Protein AF-A0A135LQT0-F1 (afdb_monomer)

Secondary structure (DSSP, 8-state):
---------------SSHHHHHHHHHHHHHHHHHHHHHHHHHHHHHS----SSPPTTHHHHHHHHHHS-TTSHHHHHHHHHHHHHHHHHHHHHHS---TTTHHHHHHHHHHHHTS-HHHHHHHHHHHHTSPPPHHHHHHHHHHHHHHHHHHHHHHHHHHHHHH-----------------------------------------TT--SS-----------

Nearest PDB structures (foldseek):
  6swy-assembly1_8  TM=1.741E-01  e=9.334E+00  Saccharomyces cerevisiae S288C

Foldseek 3Di:
DDDDDDDDDPPDDDDDDPVVVVVVVVVVVVVVLLVVLLVQLLVLQEDADPDPDDPPCPLVVVVVLVPDDCLALLVLLCVQQNLSSSVSLCCLAVPDDDPVCPVVSVVSVVVLSPDPSVSSSVSSNSSSPDDGDPNVVVVSVVVVVVSVVVVVVVVVVVVVVVPPDDPDPDDDDDDDDDDDDDDDDDDDDDDDDDDDPDPPDDDPPPPPDPPPDPDDDDDDD

pLDDT: mean 72.53, std 24.23, range [29.92, 98.56]

Organism: Penicillium patulum (NCBI:txid5078)

Structure (mmCIF, N/CA/C/O backbone):
data_AF-A0A135LQT0-F1
#
_entry.id   AF-A0A135LQT0-F1
#
loop_
_atom_site.group_PDB
_atom_site.id
_atom_site.type_symbol
_atom_site.label_atom_id
_atom_site.label_alt_id
_atom_site.label_comp_id
_atom_site.label_asym_id
_atom_site.label_entity_id
_atom_site.label_seq_id
_atom_site.pdbx_PDB_ins_code
_atom_site.Cartn_x
_atom_site.Cartn_y
_atom_site.Cartn_z
_atom_site.occupancy
_atom_site.B_iso_or_equiv
_atom_site.auth_seq_id
_atom_site.auth_comp_id
_atom_site.auth_asym_id
_atom_site.auth_atom_id
_atom_site.pdbx_PDB_model_num
ATOM 1 N N . MET A 1 1 ? -40.360 27.081 66.226 1.00 38.84 1 MET A N 1
ATOM 2 C CA . MET A 1 1 ? -41.464 26.267 65.703 1.00 38.84 1 MET A CA 1
ATOM 3 C C . MET A 1 1 ? -42.041 26.977 64.500 1.00 38.84 1 MET A C 1
ATOM 5 O O . MET A 1 1 ? -42.563 28.065 64.679 1.00 38.84 1 MET A O 1
ATOM 9 N N . ASP A 1 2 ? -41.982 26.503 63.273 1.00 39.84 2 ASP A N 1
ATOM 10 C CA . ASP A 1 2 ? -41.028 25.666 62.552 1.00 39.84 2 ASP A CA 1
ATOM 11 C C . ASP A 1 2 ? -41.207 26.076 61.086 1.00 39.84 2 ASP A C 1
ATOM 13 O O . ASP A 1 2 ? -42.277 26.524 60.672 1.00 39.84 2 ASP A O 1
ATOM 17 N N . ILE A 1 3 ? -40.106 26.025 60.351 1.00 46.22 3 ILE A N 1
ATOM 18 C CA . ILE A 1 3 ? -40.002 26.332 58.928 1.00 46.22 3 ILE A CA 1
ATOM 19 C C . ILE A 1 3 ? -40.529 25.113 58.174 1.00 46.22 3 ILE A C 1
ATOM 21 O O . ILE A 1 3 ? -40.037 24.016 58.429 1.00 46.22 3 ILE A O 1
ATOM 25 N N . GLU A 1 4 ? -41.448 25.282 57.221 1.00 43.06 4 GLU A N 1
ATOM 26 C CA . GLU A 1 4 ? -41.709 24.224 56.244 1.00 43.06 4 GLU A CA 1
ATOM 27 C C . GLU A 1 4 ? -41.626 24.744 54.808 1.00 43.06 4 GLU A C 1
ATOM 29 O O . GLU A 1 4 ? -42.310 25.673 54.378 1.00 43.06 4 GLU A O 1
ATOM 34 N N . SER A 1 5 ? -40.661 24.143 54.124 1.00 49.53 5 SER A N 1
ATOM 35 C CA . SER A 1 5 ? -40.152 24.413 52.793 1.00 49.53 5 SER A CA 1
ATOM 36 C C . SER A 1 5 ? -41.085 23.881 51.706 1.00 49.53 5 SER A C 1
ATOM 38 O O . SER A 1 5 ? -41.675 22.813 51.834 1.00 49.53 5 SER A O 1
ATOM 40 N N . SER A 1 6 ? -41.106 24.547 50.556 1.00 40.19 6 SER A N 1
ATOM 41 C CA . SER A 1 6 ? -41.459 23.913 49.283 1.00 40.19 6 SER A CA 1
ATOM 42 C C . SER A 1 6 ? -40.472 24.369 48.220 1.00 40.19 6 SER A C 1
ATOM 44 O O . SER A 1 6 ? -40.657 25.389 47.564 1.00 40.19 6 SER A O 1
ATOM 46 N N . SER A 1 7 ? -39.389 23.603 48.088 1.00 43.94 7 SER A N 1
ATOM 47 C CA . SER A 1 7 ? -38.471 23.687 46.957 1.00 43.94 7 SER A CA 1
ATOM 48 C C . SER A 1 7 ? -38.964 22.736 45.873 1.00 43.94 7 SER A C 1
ATOM 50 O O . SER A 1 7 ? -38.911 21.517 46.037 1.00 43.94 7 SER A O 1
ATOM 52 N N . GLN A 1 8 ? -39.442 23.293 44.763 1.00 43.62 8 GLN A N 1
ATOM 53 C CA . GLN A 1 8 ? -39.588 22.558 43.512 1.00 43.62 8 GLN A CA 1
ATOM 54 C C . GLN A 1 8 ? -38.187 22.294 42.953 1.00 43.62 8 GLN A C 1
ATOM 56 O O . GLN A 1 8 ? -37.423 23.223 42.697 1.00 43.62 8 GLN A O 1
ATOM 61 N N . ASN A 1 9 ? -37.845 21.016 42.816 1.00 39.34 9 ASN A N 1
ATOM 62 C CA . ASN A 1 9 ? -36.581 20.560 42.260 1.00 39.34 9 ASN A CA 1
ATOM 63 C C . ASN A 1 9 ? -36.741 20.401 40.741 1.00 39.34 9 ASN A C 1
ATOM 65 O O . ASN A 1 9 ? -37.230 19.375 40.269 1.00 39.34 9 ASN A O 1
ATOM 69 N N . SER A 1 10 ? -36.366 21.431 39.984 1.00 44.84 10 SER A N 1
ATOM 70 C CA . SER A 1 10 ? -36.213 21.356 38.530 1.00 44.84 10 SER A CA 1
ATOM 71 C C . SER A 1 10 ? -34.823 20.807 38.219 1.00 44.84 10 SER A C 1
ATOM 73 O O . SER A 1 10 ? -33.856 21.558 38.127 1.00 44.84 10 SER A O 1
ATOM 75 N N . ASN A 1 11 ? -34.711 19.486 38.089 1.00 42.56 11 ASN A N 1
ATOM 76 C CA . ASN A 1 11 ? -33.538 18.869 37.477 1.00 42.56 11 ASN A CA 1
ATOM 77 C C . ASN A 1 11 ? -33.685 19.001 35.959 1.00 42.56 11 ASN A C 1
ATOM 79 O O . ASN A 1 11 ? -34.275 18.140 35.310 1.00 42.56 11 ASN A O 1
ATOM 83 N N . GLU A 1 12 ? -33.199 20.119 35.427 1.00 47.00 12 GLU A N 1
ATOM 84 C CA . GLU A 1 12 ? -33.083 20.351 33.994 1.00 47.00 12 GLU A CA 1
ATOM 85 C C . GLU A 1 12 ? -31.819 19.655 33.469 1.00 47.00 12 GLU A C 1
ATOM 87 O O . GLU A 1 12 ? -30.687 19.886 33.902 1.00 47.00 12 GLU A O 1
ATOM 92 N N . GLU A 1 13 ? -32.091 18.717 32.578 1.00 52.69 13 GLU A N 1
ATOM 93 C CA . GLU A 1 13 ? -31.209 17.919 31.745 1.00 52.69 13 GLU A CA 1
ATOM 94 C C . GLU A 1 13 ? -30.131 18.779 31.060 1.00 52.69 13 GLU A C 1
ATOM 96 O O . GLU A 1 13 ? -30.424 19.669 30.269 1.00 52.69 13 GLU A O 1
ATOM 101 N N . THR A 1 14 ? -28.857 18.513 31.358 1.00 49.09 14 THR A N 1
ATOM 102 C CA . THR A 1 14 ? -27.705 19.069 30.627 1.00 49.09 14 THR A CA 1
ATOM 103 C C . THR A 1 14 ? -26.738 17.937 30.296 1.00 49.09 14 THR A C 1
ATOM 105 O O . THR A 1 14 ? -25.765 17.683 31.004 1.00 49.09 14 THR A O 1
ATOM 108 N N . LEU A 1 15 ? -27.034 17.212 29.216 1.00 52.28 15 LEU A N 1
ATOM 109 C CA . LEU A 1 15 ? -26.213 16.102 28.732 1.00 52.28 15 LEU A CA 1
ATOM 110 C C . LEU A 1 15 ? -26.083 16.109 27.200 1.00 52.28 15 LEU A C 1
ATOM 112 O O . LEU A 1 15 ? -26.329 15.084 26.590 1.00 52.28 15 LEU A O 1
ATOM 116 N N . ASP A 1 16 ? -25.680 17.219 26.566 1.00 53.22 16 ASP A N 1
ATOM 117 C CA . ASP A 1 16 ? -25.520 17.228 25.092 1.00 53.22 16 ASP A CA 1
ATOM 118 C C . ASP A 1 16 ? -24.278 17.947 24.522 1.00 53.22 16 ASP A C 1
ATOM 120 O O . ASP A 1 16 ? -23.987 17.799 23.336 1.00 53.22 16 ASP A O 1
ATOM 124 N N . ASP A 1 17 ? -23.464 18.652 25.318 1.00 54.66 17 ASP A N 1
ATOM 125 C CA . ASP A 1 17 ? -22.390 19.490 24.737 1.00 54.66 17 ASP A CA 1
ATOM 126 C C . ASP A 1 17 ? -21.003 18.813 24.649 1.00 54.66 17 ASP A C 1
ATOM 128 O O . ASP A 1 17 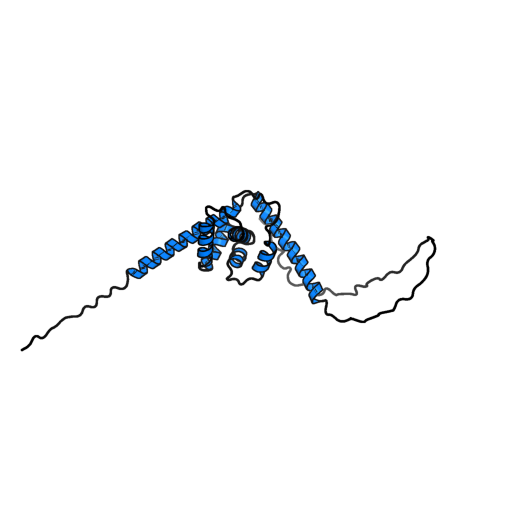? -20.195 19.119 23.768 1.00 54.66 17 ASP A O 1
ATOM 132 N N . GLN A 1 18 ? -20.698 17.837 25.513 1.00 53.69 18 GLN A N 1
ATOM 133 C CA . GLN A 1 18 ? -19.357 17.217 25.557 1.00 53.69 18 GLN A CA 1
ATOM 134 C C . GLN A 1 18 ? -19.153 16.097 24.518 1.00 53.69 18 GLN A C 1
ATOM 136 O O . GLN A 1 18 ? -18.034 15.860 24.057 1.00 53.69 18 GLN A O 1
ATOM 141 N N . THR A 1 19 ? -20.226 15.424 24.100 1.00 58.81 19 THR A N 1
ATOM 142 C CA . THR A 1 19 ? -20.203 14.358 23.078 1.00 58.81 19 THR A CA 1
ATOM 143 C C . THR A 1 19 ? -19.970 14.909 21.669 1.00 58.81 19 THR A C 1
ATOM 145 O O . THR A 1 19 ? -19.343 14.245 20.833 1.00 58.81 19 THR A O 1
ATOM 148 N N . SER A 1 20 ? -20.410 16.143 21.413 1.00 60.00 20 SER A N 1
ATOM 149 C CA . SER A 1 20 ? -20.257 16.822 20.125 1.00 60.00 20 SER A CA 1
ATOM 150 C C . SER A 1 20 ? -18.795 17.2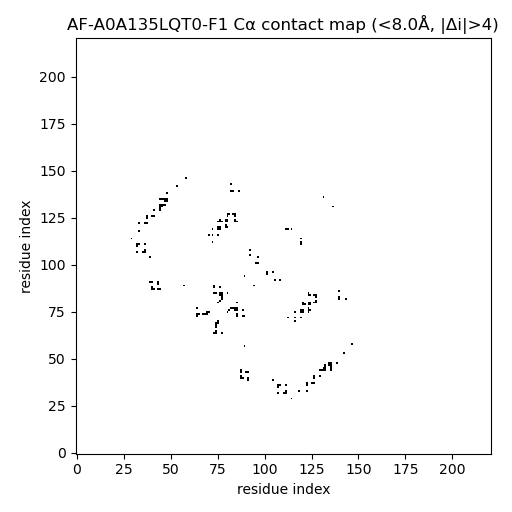01 19.844 1.00 60.00 20 SER A C 1
ATOM 152 O O . SER A 1 20 ? -18.257 16.885 18.781 1.00 60.00 20 SER A O 1
ATOM 154 N N . ILE A 1 21 ? -18.092 17.764 20.833 1.00 65.50 21 ILE A N 1
ATOM 155 C CA . ILE A 1 21 ? -16.698 18.223 20.681 1.00 65.50 21 ILE A CA 1
ATOM 156 C C . ILE A 1 21 ? -15.733 17.045 20.462 1.00 65.50 21 ILE A C 1
ATOM 158 O O . ILE A 1 21 ? -14.923 17.075 19.532 1.00 65.50 21 ILE A O 1
ATOM 162 N N . HIS A 1 22 ? -15.865 15.963 21.239 1.00 66.56 22 HIS A N 1
ATOM 163 C CA . HIS A 1 22 ? -15.015 14.773 21.092 1.00 66.56 22 HIS A CA 1
ATOM 164 C C . HIS A 1 22 ? -15.213 14.079 19.727 1.00 66.56 22 HIS A C 1
ATOM 166 O O . HIS A 1 22 ? -14.270 13.565 19.117 1.00 66.56 22 HIS A O 1
ATOM 172 N N . SER A 1 23 ? -16.439 14.092 19.197 1.00 72.81 23 SER A N 1
ATOM 173 C CA . SER A 1 23 ? -16.743 13.534 17.872 1.00 72.81 23 SER A CA 1
ATOM 174 C C . SER A 1 23 ? -16.118 14.356 16.734 1.00 72.81 23 SER A C 1
ATOM 176 O O . SER A 1 23 ? -15.645 13.796 15.742 1.00 72.81 23 SER A O 1
ATOM 178 N N . ILE A 1 24 ? -16.054 15.682 16.882 1.00 70.94 24 ILE A N 1
ATOM 179 C CA . ILE A 1 24 ? -15.437 16.578 15.893 1.00 70.94 24 ILE A CA 1
ATOM 180 C C . ILE A 1 24 ? -13.911 16.424 15.894 1.00 70.94 24 ILE A C 1
ATOM 182 O O . ILE A 1 24 ? -13.303 16.302 14.826 1.00 70.94 24 ILE A O 1
ATOM 186 N N . GLU A 1 25 ? -13.285 16.371 17.070 1.00 74.88 25 GLU A N 1
ATOM 187 C CA . GLU A 1 25 ? -11.828 16.252 17.197 1.00 74.88 25 GLU A CA 1
ATOM 188 C C . GLU A 1 25 ? -11.309 14.902 16.677 1.00 74.88 25 GLU A C 1
ATOM 190 O O . GLU A 1 25 ? -10.328 14.846 15.926 1.00 74.88 25 GLU A O 1
ATOM 195 N N . THR A 1 26 ? -12.017 13.810 16.981 1.00 78.38 26 THR A N 1
ATOM 196 C CA . THR A 1 26 ? -11.685 12.473 16.463 1.00 78.38 26 THR A CA 1
ATOM 197 C C . THR A 1 26 ? -11.849 12.382 14.944 1.00 78.38 26 THR A C 1
ATOM 199 O O . THR A 1 26 ? -10.988 11.813 14.267 1.00 78.38 26 THR A O 1
ATOM 202 N N . SER A 1 27 ? -12.89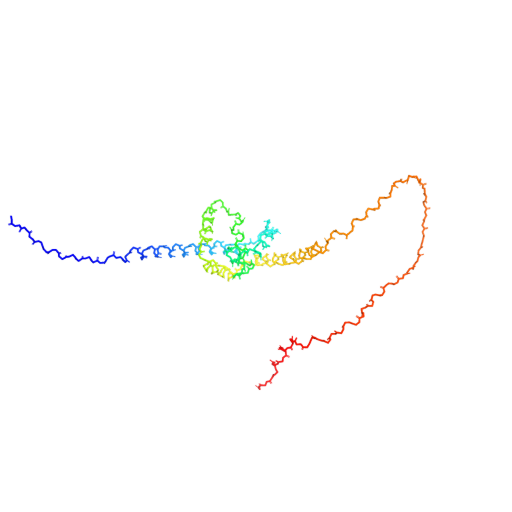5 12.994 14.379 1.00 85.62 27 SER A N 1
ATOM 203 C CA . SER A 1 27 ? -13.106 13.059 12.928 1.00 85.62 27 SER A CA 1
ATOM 204 C C . SER A 1 27 ? -12.025 13.888 12.220 1.00 85.62 27 SER A C 1
ATOM 206 O O . SER A 1 27 ? -11.434 13.431 11.239 1.00 85.62 27 SER A O 1
ATOM 208 N N . SER A 1 28 ? -11.690 15.067 12.752 1.00 88.88 28 SER A N 1
ATOM 209 C CA . SER A 1 28 ? -10.640 15.944 12.210 1.00 88.88 28 SER A CA 1
ATOM 210 C C . SER A 1 28 ? -9.257 15.278 12.236 1.00 88.88 28 SER A C 1
ATOM 212 O O . SER A 1 28 ? -8.529 15.261 11.234 1.00 88.88 28 SER A O 1
ATOM 214 N N . THR A 1 29 ? -8.922 14.629 13.353 1.00 93.56 29 THR A N 1
ATOM 215 C CA . THR A 1 29 ? -7.662 13.892 13.520 1.00 93.56 29 THR A CA 1
ATOM 216 C C . THR A 1 29 ? -7.574 12.727 12.538 1.00 93.56 29 THR A C 1
ATOM 218 O O . THR A 1 29 ? -6.576 12.565 11.834 1.00 93.56 29 THR A O 1
ATOM 221 N N . LYS A 1 30 ? -8.654 11.949 12.413 1.00 95.19 30 LYS A N 1
ATOM 222 C CA . LYS A 1 30 ? -8.758 10.852 11.447 1.00 95.19 30 LYS A CA 1
ATOM 223 C C . LYS A 1 30 ? -8.546 11.329 10.010 1.00 95.19 30 LYS A C 1
ATOM 225 O O . LYS A 1 30 ? -7.801 10.695 9.262 1.00 95.19 30 LYS A O 1
ATOM 230 N N . LEU A 1 31 ? -9.186 12.428 9.609 1.00 95.62 31 LEU A N 1
ATOM 231 C CA . LEU A 1 31 ? -9.033 12.990 8.264 1.00 95.62 31 LEU A CA 1
ATOM 232 C C . LEU A 1 31 ? -7.589 13.417 7.986 1.00 95.62 31 LEU A C 1
ATOM 234 O O . LEU A 1 31 ? -7.087 13.174 6.886 1.00 95.62 31 LEU A O 1
ATOM 238 N N . THR A 1 32 ? -6.914 13.979 8.989 1.00 96.44 32 THR A N 1
ATOM 239 C CA . THR A 1 32 ? -5.496 14.350 8.906 1.00 96.44 32 THR A CA 1
ATOM 240 C C . THR A 1 32 ? -4.619 13.113 8.703 1.00 96.44 32 THR A C 1
ATOM 242 O O . THR A 1 32 ? -3.880 13.050 7.724 1.00 96.44 32 THR A O 1
ATOM 245 N N . ILE A 1 33 ? -4.797 12.063 9.516 1.00 96.94 33 ILE A N 1
ATOM 246 C CA . ILE A 1 33 ? -4.062 10.792 9.365 1.00 96.94 33 ILE A CA 1
ATOM 247 C C . ILE A 1 33 ? -4.272 10.197 7.967 1.00 96.94 33 ILE A C 1
ATOM 249 O O . ILE A 1 33 ? -3.314 9.765 7.326 1.00 96.94 33 ILE A O 1
ATOM 253 N N . ILE A 1 34 ? -5.514 10.177 7.470 1.00 97.69 34 ILE A N 1
ATOM 254 C CA . ILE A 1 34 ? -5.838 9.664 6.131 1.00 97.69 34 ILE A CA 1
ATOM 255 C C . ILE A 1 34 ? -5.103 10.462 5.052 1.00 97.69 34 ILE A C 1
ATOM 257 O O . ILE A 1 34 ? -4.509 9.867 4.150 1.00 97.69 34 ILE A O 1
ATOM 261 N N . LYS A 1 35 ? -5.153 11.795 5.128 1.00 97.44 35 LYS A N 1
ATOM 262 C CA . LYS A 1 35 ? -4.517 12.687 4.156 1.00 97.44 35 LYS A CA 1
ATOM 263 C C . LYS A 1 35 ? -3.003 12.482 4.132 1.00 97.44 35 LYS A C 1
ATOM 265 O O . LYS A 1 35 ? -2.453 12.215 3.063 1.00 97.44 35 LYS A O 1
ATOM 270 N N . ASP A 1 36 ? -2.367 12.525 5.295 1.00 96.25 36 ASP A N 1
ATOM 271 C CA . ASP A 1 36 ? -0.914 12.410 5.428 1.00 96.25 36 ASP A CA 1
ATOM 272 C C . ASP A 1 36 ? -0.427 11.019 4.995 1.00 96.25 36 ASP A C 1
ATOM 274 O O . ASP A 1 36 ? 0.597 10.873 4.328 1.00 96.25 36 ASP A O 1
ATOM 278 N N . SER A 1 37 ? -1.208 9.975 5.286 1.00 96.94 37 SER A N 1
ATOM 279 C CA . SER A 1 37 ? -0.901 8.612 4.838 1.00 96.94 37 SER A CA 1
ATOM 280 C C . SER A 1 37 ? -0.954 8.478 3.320 1.00 96.94 37 SER A C 1
ATOM 282 O O . SER A 1 37 ? -0.064 7.871 2.724 1.00 96.94 37 SER A O 1
ATOM 284 N N . ILE A 1 38 ? -1.972 9.061 2.673 1.00 97.25 38 ILE A N 1
ATOM 285 C CA . ILE A 1 38 ? -2.055 9.083 1.207 1.00 97.25 38 ILE A CA 1
ATOM 286 C C . ILE A 1 38 ? -0.819 9.768 0.629 1.00 97.25 38 ILE A C 1
ATOM 288 O O . ILE A 1 38 ? -0.240 9.241 -0.317 1.00 97.25 38 ILE A O 1
ATOM 292 N N . GLU A 1 39 ? -0.397 10.896 1.200 1.00 95.44 39 GLU A N 1
ATOM 293 C CA . GLU A 1 39 ? 0.789 11.618 0.744 1.00 95.44 39 GLU A CA 1
ATOM 294 C C . GLU A 1 39 ? 2.058 10.761 0.850 1.00 95.44 39 GLU A C 1
ATOM 296 O O . GLU A 1 39 ? 2.784 10.623 -0.136 1.00 95.44 39 GLU A O 1
ATOM 301 N N . ILE A 1 40 ? 2.270 10.092 1.989 1.00 94.88 40 ILE A N 1
ATOM 302 C CA . ILE A 1 40 ? 3.413 9.192 2.213 1.00 94.88 40 ILE A CA 1
ATOM 303 C C . ILE A 1 40 ? 3.453 8.048 1.187 1.00 94.88 40 ILE A C 1
ATOM 305 O O . ILE A 1 40 ? 4.523 7.711 0.660 1.00 94.88 40 ILE A O 1
ATOM 309 N N . PHE A 1 41 ? 2.310 7.412 0.917 1.00 95.69 41 PHE A N 1
ATOM 310 C CA . PHE A 1 41 ? 2.233 6.306 -0.042 1.00 95.69 41 PHE A CA 1
ATOM 311 C C . PHE A 1 41 ? 2.378 6.800 -1.486 1.00 95.69 41 PHE A C 1
ATOM 313 O O . PHE A 1 41 ? 3.077 6.176 -2.286 1.00 95.69 41 PHE A O 1
ATOM 320 N N . GLU A 1 42 ? 1.773 7.941 -1.818 1.00 94.88 42 GLU A N 1
ATOM 321 C CA . GLU A 1 42 ? 1.863 8.568 -3.137 1.00 94.88 42 GLU A CA 1
ATOM 322 C C . GLU A 1 42 ? 3.292 9.024 -3.457 1.00 94.88 42 GLU A C 1
ATOM 324 O O . GLU A 1 42 ? 3.736 8.899 -4.598 1.00 94.88 42 GLU A O 1
ATOM 329 N N . GLU A 1 43 ? 4.054 9.484 -2.464 1.00 93.69 43 GLU A N 1
ATOM 330 C CA . GLU A 1 43 ? 5.466 9.842 -2.630 1.00 93.69 43 GLU A CA 1
ATOM 331 C C . GLU A 1 43 ? 6.292 8.676 -3.207 1.00 93.69 43 GLU A C 1
ATOM 333 O O . GLU A 1 43 ? 7.184 8.887 -4.034 1.00 93.69 43 GLU A O 1
ATOM 338 N N . GLN A 1 44 ? 5.937 7.428 -2.870 1.00 93.12 44 GLN A N 1
ATOM 339 C CA . GLN A 1 44 ? 6.615 6.233 -3.392 1.00 93.12 44 GLN A CA 1
ATOM 340 C C . GLN A 1 44 ? 6.373 6.011 -4.895 1.00 93.12 44 GLN A C 1
ATOM 342 O O . GLN A 1 44 ? 7.081 5.224 -5.521 1.00 93.12 44 GLN A O 1
ATOM 347 N N . LEU A 1 45 ? 5.383 6.694 -5.477 1.00 93.81 45 LEU A N 1
ATOM 348 C CA . LEU A 1 45 ? 5.048 6.643 -6.900 1.00 93.81 45 LEU A CA 1
ATOM 349 C C . LEU A 1 45 ? 5.636 7.809 -7.701 1.00 93.81 45 LEU A C 1
ATOM 351 O O . LEU A 1 45 ? 5.739 7.699 -8.923 1.00 93.81 45 LEU A O 1
ATOM 355 N N . LYS A 1 46 ? 5.986 8.922 -7.044 1.00 92.19 46 LYS A N 1
ATOM 356 C CA . LYS A 1 46 ? 6.421 10.167 -7.701 1.00 92.19 46 LYS A CA 1
ATOM 357 C C . LYS A 1 46 ? 7.891 10.152 -8.093 1.00 92.19 46 LYS A C 1
ATOM 359 O O . LYS A 1 46 ? 8.250 10.621 -9.171 1.00 92.19 46 LYS A O 1
ATOM 364 N N . ASN A 1 47 ? 8.737 9.637 -7.210 1.00 85.94 47 ASN A N 1
ATOM 365 C CA . ASN A 1 47 ? 10.179 9.726 -7.381 1.00 85.94 47 ASN A CA 1
ATOM 366 C C . ASN A 1 47 ? 10.682 8.732 -8.429 1.00 85.94 47 ASN A C 1
ATOM 368 O O . ASN A 1 47 ? 10.172 7.618 -8.549 1.00 85.94 47 ASN A O 1
ATOM 372 N N . ASN A 1 48 ? 11.718 9.124 -9.173 1.00 88.19 48 ASN A N 1
ATOM 373 C CA . ASN A 1 48 ? 12.330 8.243 -10.158 1.00 88.19 48 ASN A CA 1
ATOM 374 C C . ASN A 1 48 ? 12.836 6.953 -9.483 1.00 88.19 48 ASN A C 1
ATOM 376 O O . ASN A 1 48 ? 13.570 6.994 -8.493 1.00 88.19 48 ASN A O 1
ATOM 380 N N . TRP A 1 49 ? 12.459 5.802 -10.038 1.00 88.62 49 TRP A N 1
ATOM 381 C CA . TRP A 1 49 ? 12.975 4.509 -9.620 1.00 88.62 49 TRP A CA 1
ATOM 382 C C . TRP A 1 49 ? 14.448 4.338 -10.014 1.00 88.62 49 TRP A C 1
ATOM 384 O O . TRP A 1 49 ? 14.774 3.986 -11.144 1.00 88.62 49 TRP A O 1
ATOM 394 N N . THR A 1 50 ? 15.351 4.547 -9.058 1.00 88.25 50 THR A N 1
ATOM 395 C CA . THR A 1 50 ? 16.808 4.422 -9.259 1.00 88.25 50 THR A CA 1
ATOM 396 C C . THR A 1 50 ? 17.372 3.054 -8.865 1.00 88.25 50 THR A C 1
ATOM 398 O O . THR A 1 50 ? 18.565 2.795 -9.020 1.00 88.25 50 THR A O 1
ATOM 401 N N . ARG A 1 51 ? 16.541 2.151 -8.329 1.00 86.94 51 ARG A N 1
ATOM 402 C CA . ARG A 1 51 ? 16.996 0.852 -7.816 1.00 86.94 51 ARG A CA 1
ATOM 403 C C . ARG A 1 51 ? 17.152 -0.146 -8.957 1.00 86.94 51 ARG A C 1
ATOM 405 O O . ARG A 1 51 ? 16.187 -0.474 -9.637 1.00 86.94 51 ARG A O 1
ATOM 412 N N . GLN A 1 52 ? 18.343 -0.718 -9.085 1.00 83.25 52 GLN A N 1
ATOM 413 C CA . GLN A 1 52 ? 18.605 -1.780 -10.063 1.00 83.25 52 GLN A CA 1
ATOM 414 C C . GLN A 1 52 ? 18.099 -3.160 -9.617 1.00 83.25 52 GLN A C 1
ATOM 416 O O . GLN A 1 52 ? 17.892 -4.038 -10.446 1.00 83.25 52 GLN A O 1
ATOM 421 N N . LYS A 1 53 ? 17.918 -3.374 -8.307 1.00 86.69 53 LYS A N 1
ATOM 422 C CA . LYS A 1 53 ? 17.511 -4.663 -7.728 1.00 86.69 53 LYS A CA 1
ATOM 423 C C . LYS A 1 53 ? 16.193 -4.541 -6.974 1.00 86.69 53 LYS A C 1
ATOM 425 O O . LYS A 1 53 ? 15.912 -3.504 -6.367 1.00 86.69 53 LYS A O 1
ATOM 430 N N . ILE A 1 54 ? 15.434 -5.639 -6.957 1.00 88.69 54 ILE A N 1
ATOM 431 C CA . ILE A 1 54 ? 14.237 -5.785 -6.123 1.00 88.69 54 ILE A CA 1
ATOM 432 C C . ILE A 1 54 ? 14.642 -5.612 -4.650 1.00 88.69 54 ILE A C 1
ATOM 434 O O . ILE A 1 54 ? 15.629 -6.219 -4.218 1.00 88.69 54 ILE A O 1
ATOM 438 N N . PRO A 1 55 ? 13.922 -4.791 -3.863 1.00 89.88 55 PRO A N 1
ATOM 439 C CA . PRO A 1 55 ? 14.190 -4.646 -2.440 1.00 89.88 55 PRO A CA 1
ATOM 440 C C . PRO A 1 55 ? 14.261 -5.993 -1.709 1.00 89.88 55 PRO A C 1
ATOM 442 O O . PRO A 1 55 ? 13.457 -6.903 -1.934 1.00 89.88 55 PRO A O 1
ATOM 445 N N . LYS A 1 56 ? 15.236 -6.118 -0.801 1.00 88.88 56 LYS A N 1
ATOM 446 C CA . LYS A 1 56 ? 15.459 -7.351 -0.038 1.00 88.88 56 LYS A CA 1
ATOM 447 C C . LYS A 1 56 ? 14.193 -7.734 0.734 1.00 88.88 56 LYS A C 1
ATOM 449 O O . LYS A 1 56 ? 13.578 -6.895 1.380 1.00 88.88 56 LYS A O 1
ATOM 454 N N . GLY A 1 57 ? 13.827 -9.013 0.677 1.00 90.06 57 GLY A N 1
ATOM 455 C CA . GLY A 1 57 ? 12.682 -9.559 1.413 1.00 90.06 57 GLY A CA 1
ATOM 456 C C . GLY A 1 57 ? 11.310 -9.243 0.810 1.00 90.06 57 GLY A C 1
ATOM 457 O O . GLY A 1 57 ? 10.318 -9.784 1.293 1.00 90.06 57 GLY A O 1
ATOM 458 N N . MET A 1 58 ? 11.238 -8.447 -0.263 1.00 93.62 58 MET A N 1
ATOM 459 C CA . MET A 1 58 ? 9.971 -8.037 -0.872 1.00 93.62 58 MET A CA 1
ATOM 460 C C . MET A 1 58 ? 9.137 -9.224 -1.362 1.00 93.62 58 MET A C 1
ATOM 462 O O . MET A 1 58 ? 7.960 -9.316 -1.030 1.00 93.62 58 MET A O 1
ATOM 466 N N . LYS A 1 59 ? 9.759 -10.182 -2.062 1.00 92.94 59 LYS A N 1
ATOM 467 C CA . LYS A 1 59 ? 9.088 -11.406 -2.531 1.00 92.94 59 LYS A CA 1
ATOM 468 C C . LYS A 1 59 ? 8.489 -12.216 -1.376 1.00 92.94 59 LYS A C 1
ATOM 470 O O . LYS A 1 59 ? 7.323 -12.589 -1.418 1.00 92.94 59 LYS A O 1
ATOM 475 N N . LYS A 1 60 ? 9.268 -12.431 -0.310 1.00 92.50 60 LYS A N 1
ATOM 476 C CA . LYS A 1 60 ? 8.810 -13.152 0.889 1.00 92.50 60 LYS A CA 1
ATOM 477 C C . LYS A 1 60 ? 7.610 -12.449 1.528 1.00 92.50 60 LYS A C 1
ATOM 479 O O . LYS A 1 60 ? 6.628 -13.100 1.864 1.00 92.50 60 LYS A O 1
ATOM 484 N N . LYS A 1 61 ? 7.669 -11.123 1.666 1.00 94.75 61 LYS A N 1
ATOM 485 C CA . LYS A 1 61 ? 6.573 -10.317 2.223 1.00 94.75 61 LYS A CA 1
ATOM 486 C C . LYS A 1 61 ? 5.333 -10.353 1.332 1.00 94.75 61 LYS A C 1
ATOM 488 O O . LYS A 1 61 ? 4.232 -10.430 1.859 1.00 94.75 61 LYS A O 1
ATOM 493 N N . PHE A 1 62 ? 5.503 -10.378 0.011 1.00 95.31 62 PHE A N 1
ATOM 494 C CA . PHE A 1 62 ? 4.392 -10.541 -0.925 1.00 95.31 62 PHE A CA 1
ATOM 495 C C . PHE A 1 62 ? 3.685 -11.888 -0.745 1.00 95.31 62 PHE A C 1
ATOM 497 O O . PHE A 1 62 ? 2.470 -11.936 -0.574 1.00 95.31 62 PHE A O 1
ATOM 504 N N . GLN A 1 63 ? 4.450 -12.981 -0.696 1.00 93.69 63 GLN A N 1
ATOM 505 C CA . GLN A 1 63 ? 3.913 -14.320 -0.441 1.00 93.69 63 GLN A CA 1
ATOM 506 C C . GLN A 1 63 ? 3.203 -14.396 0.918 1.00 93.69 63 GLN A C 1
ATOM 508 O O . GLN A 1 63 ? 2.104 -14.935 1.009 1.00 93.69 63 GLN A O 1
ATOM 513 N N . GLN A 1 64 ? 3.777 -13.785 1.959 1.00 94.50 64 GLN A N 1
ATOM 514 C CA . GLN A 1 64 ? 3.132 -13.668 3.270 1.00 94.50 64 GLN A CA 1
ATOM 515 C C . GLN A 1 64 ? 1.816 -12.886 3.192 1.00 94.50 64 GLN A C 1
ATOM 517 O O . GLN A 1 64 ? 0.823 -13.311 3.771 1.00 94.50 64 GLN A O 1
ATOM 522 N N . THR A 1 65 ? 1.767 -11.783 2.440 1.00 95.88 65 THR A N 1
ATOM 523 C CA . THR A 1 65 ? 0.525 -11.034 2.209 1.00 95.88 65 THR A CA 1
ATOM 524 C C . THR A 1 65 ? -0.538 -11.894 1.513 1.00 95.88 65 THR A C 1
ATOM 526 O O . THR A 1 65 ? -1.711 -11.815 1.879 1.00 95.88 65 THR A O 1
ATOM 529 N N . ARG A 1 66 ? -0.164 -12.772 0.572 1.00 93.00 66 ARG A N 1
ATOM 530 C CA . ARG A 1 66 ? -1.115 -13.661 -0.128 1.00 93.00 66 ARG A CA 1
ATOM 531 C C . ARG A 1 66 ? -1.817 -14.67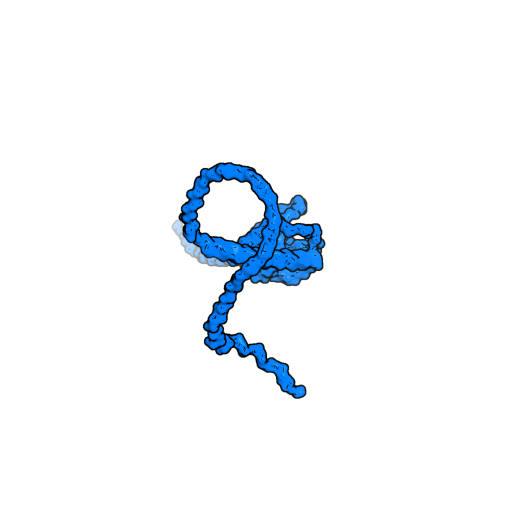7 0.779 1.00 93.00 66 ARG A C 1
ATOM 533 O O . ARG A 1 66 ? -2.899 -15.131 0.416 1.00 93.00 66 ARG A O 1
ATOM 540 N N . VAL A 1 67 ? -1.256 -14.989 1.945 1.00 93.81 67 VAL A N 1
ATOM 541 C CA . VAL A 1 67 ? -1.853 -15.915 2.929 1.00 93.81 67 VAL A CA 1
ATOM 542 C C . VAL A 1 67 ? -2.256 -15.232 4.240 1.00 93.81 67 VAL A C 1
ATOM 544 O O . VAL A 1 67 ? -2.770 -15.881 5.146 1.00 93.81 67 VAL A O 1
ATOM 547 N N . ALA A 1 68 ? -2.024 -13.924 4.364 1.00 94.94 68 ALA A N 1
ATOM 548 C CA . ALA A 1 68 ? -2.383 -13.160 5.550 1.00 94.94 68 ALA A CA 1
ATOM 549 C C . ALA A 1 68 ? -3.905 -13.005 5.697 1.00 94.94 68 ALA A C 1
ATOM 551 O O . ALA A 1 68 ? -4.656 -13.040 4.720 1.00 94.94 68 ALA A O 1
ATOM 552 N N . GLN A 1 69 ? -4.347 -12.766 6.933 1.00 95.88 69 GLN A N 1
ATOM 553 C CA . GLN A 1 69 ? -5.743 -12.453 7.235 1.00 95.88 69 GLN A CA 1
ATOM 554 C C . GLN A 1 69 ? -6.197 -11.183 6.500 1.00 95.88 69 GLN A C 1
ATOM 556 O O . GLN A 1 69 ? -5.428 -10.232 6.353 1.00 95.88 69 GLN A O 1
ATOM 561 N N . LYS A 1 70 ? -7.478 -11.136 6.107 1.00 94.88 70 LYS A N 1
ATOM 562 C CA . LYS A 1 70 ? -8.098 -9.985 5.415 1.00 94.88 70 LYS A CA 1
ATOM 563 C C . LYS A 1 70 ? -8.060 -8.679 6.220 1.00 94.88 70 LYS A C 1
ATOM 565 O O . LYS A 1 70 ? -8.234 -7.610 5.652 1.00 94.88 70 LYS A O 1
ATOM 570 N N . THR A 1 71 ? -7.824 -8.768 7.526 1.00 96.12 71 THR A N 1
ATOM 571 C CA . THR A 1 71 ? -7.687 -7.637 8.452 1.00 96.12 71 THR A CA 1
ATOM 572 C C . THR A 1 71 ? -6.287 -7.019 8.451 1.00 96.12 71 THR A C 1
ATOM 574 O O . THR A 1 71 ? -6.121 -5.898 8.920 1.00 96.12 71 THR A O 1
ATOM 577 N N . ALA A 1 72 ? -5.268 -7.706 7.923 1.00 97.25 72 ALA A N 1
ATOM 578 C CA . ALA A 1 72 ? -3.911 -7.174 7.881 1.00 97.25 72 ALA A CA 1
ATOM 579 C C . ALA A 1 72 ? -3.808 -6.022 6.867 1.00 97.25 72 ALA A C 1
ATOM 581 O O . ALA A 1 72 ? -4.177 -6.183 5.706 1.00 97.25 72 ALA A O 1
ATOM 582 N N . THR A 1 73 ? -3.221 -4.884 7.247 1.00 97.69 73 THR A N 1
ATOM 583 C CA . THR A 1 73 ? -3.129 -3.698 6.371 1.00 97.69 73 THR A CA 1
ATOM 584 C C . THR A 1 73 ? -2.460 -3.990 5.025 1.00 97.69 73 THR A C 1
ATOM 586 O O . THR A 1 73 ? -2.945 -3.554 3.985 1.00 97.69 73 THR A O 1
ATOM 589 N N . SER A 1 74 ? -1.387 -4.791 4.998 1.00 97.12 74 SER A N 1
ATOM 590 C CA . SER A 1 74 ? -0.750 -5.185 3.731 1.00 97.12 74 SER A CA 1
ATOM 591 C C . SER A 1 74 ? -1.697 -5.988 2.833 1.00 97.12 74 SER A C 1
ATOM 593 O O . SER A 1 74 ? -1.700 -5.792 1.618 1.00 97.12 74 SER A O 1
ATOM 595 N N . ARG A 1 75 ? -2.536 -6.846 3.428 1.00 98.12 75 ARG A N 1
ATOM 596 C CA . ARG A 1 75 ? -3.570 -7.606 2.722 1.00 98.12 75 ARG A CA 1
ATOM 597 C C . ARG A 1 75 ? -4.665 -6.691 2.193 1.00 98.12 75 ARG A C 1
ATOM 599 O O . ARG A 1 75 ? -5.020 -6.804 1.027 1.00 98.12 75 ARG A O 1
ATOM 606 N N . ILE A 1 76 ? -5.120 -5.736 2.999 1.00 98.44 76 ILE A N 1
ATOM 607 C CA . ILE A 1 76 ? -6.118 -4.736 2.599 1.00 98.44 76 ILE A CA 1
ATOM 608 C C . ILE A 1 76 ? -5.637 -3.939 1.386 1.00 98.44 76 ILE A C 1
ATOM 610 O O . ILE A 1 76 ? -6.402 -3.763 0.437 1.00 98.44 76 ILE A O 1
ATOM 614 N N . PHE A 1 77 ? -4.377 -3.493 1.387 1.00 98.38 77 PHE A N 1
ATOM 615 C CA . PHE A 1 77 ? -3.795 -2.768 0.255 1.00 98.38 77 PHE A CA 1
ATOM 616 C C . PHE A 1 77 ? -3.747 -3.615 -1.009 1.00 98.38 77 PHE A C 1
ATOM 618 O O . PHE A 1 77 ? -4.083 -3.121 -2.084 1.00 98.38 77 PHE A O 1
ATOM 625 N N . PHE A 1 78 ? -3.358 -4.882 -0.876 1.00 98.06 78 PHE A N 1
ATOM 626 C CA . PHE A 1 78 ? -3.328 -5.803 -2.001 1.00 98.06 78 PHE A CA 1
ATOM 627 C C . PHE A 1 78 ? -4.733 -6.078 -2.557 1.00 98.06 78 PHE A C 1
ATOM 629 O O . PHE A 1 78 ? -4.947 -5.920 -3.754 1.00 98.06 78 PHE A O 1
ATOM 636 N N . ASP A 1 79 ? -5.704 -6.399 -1.701 1.00 98.06 79 ASP A N 1
ATOM 637 C CA . ASP A 1 79 ? -7.061 -6.760 -2.129 1.00 98.06 79 ASP A CA 1
ATOM 638 C C . ASP A 1 79 ? -7.837 -5.562 -2.715 1.00 98.06 79 ASP A C 1
ATOM 640 O O . ASP A 1 79 ? -8.633 -5.735 -3.633 1.00 98.06 79 ASP A O 1
ATOM 644 N N . ASN A 1 80 ? -7.615 -4.338 -2.216 1.00 98.06 80 ASN A N 1
ATOM 645 C CA . ASN A 1 80 ? -8.387 -3.153 -2.632 1.00 98.06 80 ASN A CA 1
ATOM 646 C C . ASN A 1 80 ? -7.684 -2.267 -3.667 1.00 98.06 80 ASN A C 1
ATOM 648 O O . ASN A 1 80 ? -8.336 -1.441 -4.304 1.00 98.06 80 ASN A O 1
ATOM 652 N N . GLY A 1 81 ? -6.364 -2.378 -3.804 1.00 96.50 81 GLY A N 1
ATOM 653 C CA . GLY A 1 81 ? -5.570 -1.532 -4.696 1.00 96.50 81 GLY A CA 1
ATOM 654 C C . GLY A 1 81 ? -4.554 -2.294 -5.547 1.00 96.50 81 GLY A C 1
ATOM 655 O O . GLY A 1 81 ? -3.745 -1.674 -6.246 1.00 96.50 81 GLY A O 1
ATOM 656 N N . GLY A 1 82 ? -4.580 -3.627 -5.488 1.00 96.75 82 GLY A N 1
ATOM 657 C CA . GLY A 1 82 ? -3.703 -4.509 -6.242 1.00 96.75 82 GLY A CA 1
ATOM 658 C C . GLY A 1 82 ? -2.232 -4.401 -5.842 1.00 96.75 82 GLY A C 1
ATOM 659 O O . GLY A 1 82 ? -1.851 -3.819 -4.819 1.00 96.75 82 GLY A O 1
ATOM 660 N N . PHE A 1 83 ? -1.373 -4.941 -6.709 1.00 96.50 83 PHE A N 1
ATOM 661 C CA . PHE A 1 83 ? 0.072 -4.959 -6.489 1.00 96.50 83 PHE A CA 1
ATOM 662 C C . PHE A 1 83 ? 0.665 -3.551 -6.331 1.00 96.50 83 PHE A C 1
ATOM 664 O O . PHE A 1 83 ? 1.541 -3.354 -5.497 1.00 96.50 83 PHE A O 1
ATOM 671 N N . LYS A 1 84 ? 0.158 -2.547 -7.064 1.00 96.81 84 LYS A N 1
ATOM 672 C CA . LYS A 1 84 ? 0.633 -1.155 -6.967 1.00 96.81 84 LYS A CA 1
ATOM 673 C C . LYS A 1 84 ? 0.422 -0.565 -5.573 1.00 96.81 84 LYS A C 1
ATOM 675 O O . LYS A 1 84 ? 1.363 -0.013 -5.007 1.00 96.81 84 LYS A O 1
ATOM 680 N N . ALA A 1 85 ? -0.783 -0.668 -5.011 1.00 97.88 85 ALA A N 1
ATOM 681 C CA . ALA A 1 85 ? -1.031 -0.145 -3.671 1.00 97.88 85 ALA A CA 1
ATOM 682 C C . ALA A 1 85 ? -0.180 -0.897 -2.639 1.00 97.88 85 ALA A C 1
ATOM 684 O O . ALA A 1 85 ? 0.547 -0.269 -1.868 1.00 97.88 85 ALA A O 1
ATOM 685 N N . TRP A 1 86 ? -0.169 -2.231 -2.690 1.00 98.12 86 TRP A N 1
ATOM 686 C CA . TRP A 1 86 ? 0.684 -3.045 -1.821 1.00 98.12 86 TRP A CA 1
ATOM 687 C C . TRP A 1 86 ? 2.171 -2.657 -1.906 1.00 98.12 86 TRP A C 1
ATOM 689 O O . TRP A 1 86 ? 2.833 -2.506 -0.881 1.00 98.12 86 TRP A O 1
ATOM 699 N N . PHE A 1 87 ? 2.681 -2.426 -3.116 1.00 96.31 87 PHE A N 1
ATOM 700 C CA . PHE A 1 87 ? 4.057 -2.013 -3.380 1.00 96.31 87 PHE A CA 1
ATOM 701 C C . PHE A 1 87 ? 4.401 -0.694 -2.680 1.00 96.31 87 PHE A C 1
ATOM 703 O O . PHE A 1 87 ? 5.428 -0.600 -2.005 1.00 96.31 87 PHE A O 1
ATOM 710 N N . THR A 1 88 ? 3.533 0.316 -2.790 1.00 95.81 88 THR A N 1
ATOM 711 C CA . THR A 1 88 ? 3.751 1.611 -2.122 1.00 95.81 88 THR A CA 1
ATOM 712 C C . THR A 1 88 ? 3.745 1.484 -0.607 1.00 95.81 88 THR A C 1
ATOM 714 O O . THR A 1 88 ? 4.608 2.059 0.050 1.00 95.81 88 THR A O 1
ATOM 717 N N . TYR A 1 89 ? 2.834 0.679 -0.058 1.00 97.19 89 TYR A N 1
ATOM 718 C CA . TYR A 1 89 ? 2.777 0.402 1.370 1.00 97.19 89 TYR A CA 1
ATOM 719 C C . TYR A 1 89 ? 4.054 -0.291 1.849 1.00 97.19 89 TYR A C 1
ATOM 721 O O . TYR A 1 89 ? 4.680 0.175 2.795 1.00 97.19 89 TYR A O 1
ATOM 729 N N . PHE A 1 90 ? 4.506 -1.333 1.142 1.00 95.69 90 PHE A N 1
ATOM 730 C CA . PHE A 1 90 ? 5.752 -2.035 1.449 1.00 95.69 90 PHE A CA 1
ATOM 731 C C . PHE A 1 90 ? 6.955 -1.080 1.472 1.00 95.69 90 PHE A C 1
ATOM 733 O O . PHE A 1 90 ? 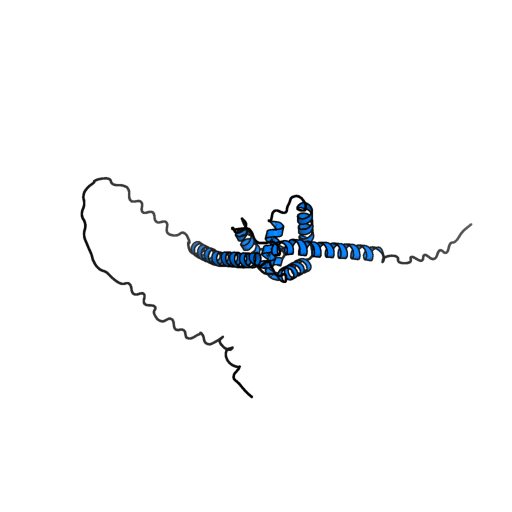7.746 -1.097 2.413 1.00 95.69 90 PHE A O 1
ATOM 740 N N . LEU A 1 91 ? 7.094 -0.212 0.467 1.00 93.62 91 LEU A N 1
ATOM 741 C CA . LEU A 1 91 ? 8.176 0.778 0.436 1.00 93.62 91 LEU A CA 1
ATOM 742 C C . LEU A 1 91 ? 8.026 1.848 1.517 1.00 93.62 91 LEU A C 1
ATOM 744 O O . LEU A 1 91 ? 9.027 2.368 2.016 1.00 93.62 91 LEU A O 1
ATOM 748 N N . ALA A 1 92 ? 6.796 2.175 1.896 1.00 93.06 92 ALA A N 1
ATOM 749 C CA . ALA A 1 92 ? 6.538 3.113 2.968 1.00 93.06 92 ALA A CA 1
ATOM 750 C C . ALA A 1 92 ? 6.936 2.565 4.341 1.00 93.06 92 ALA A C 1
ATOM 752 O O . ALA A 1 92 ? 7.536 3.287 5.136 1.00 93.06 92 ALA A O 1
ATOM 753 N N . THR A 1 93 ? 6.677 1.283 4.588 1.00 92.12 93 THR A N 1
ATOM 754 C CA . THR A 1 93 ? 6.959 0.632 5.870 1.00 92.12 93 THR A CA 1
ATOM 755 C C . THR A 1 93 ? 8.393 0.125 5.987 1.00 92.12 93 THR A C 1
ATOM 757 O O . THR A 1 93 ? 9.005 0.244 7.041 1.00 92.12 93 THR A O 1
ATOM 760 N N . GLU A 1 94 ? 8.945 -0.444 4.915 1.00 86.75 94 GLU A N 1
ATOM 761 C CA . GLU A 1 94 ? 10.263 -1.101 4.921 1.00 86.75 94 GLU A CA 1
ATOM 762 C C . GLU A 1 94 ? 11.362 -0.192 4.339 1.00 86.75 94 GLU A C 1
ATOM 764 O O . GLU A 1 94 ? 12.562 -0.446 4.482 1.00 86.75 94 GLU A O 1
ATOM 769 N N . GLY A 1 95 ? 10.974 0.884 3.648 1.00 72.50 95 GLY A N 1
ATOM 770 C CA . GLY A 1 95 ? 11.904 1.835 3.057 1.00 72.50 95 GLY A CA 1
ATOM 771 C C . GLY A 1 95 ? 12.533 2.758 4.096 1.00 72.50 95 GLY A C 1
ATOM 772 O O . GLY A 1 95 ? 11.885 3.254 5.016 1.00 72.50 95 GLY A O 1
ATOM 773 N N . LYS A 1 96 ? 13.817 3.061 3.899 1.00 68.44 96 LYS A N 1
ATOM 774 C CA . LYS A 1 96 ? 14.539 4.038 4.716 1.00 68.44 96 LYS A CA 1
ATOM 775 C C . LYS A 1 96 ? 14.098 5.452 4.332 1.00 68.44 96 LYS A C 1
ATOM 777 O O . LYS A 1 96 ? 14.511 5.950 3.291 1.00 68.44 96 LYS A O 1
ATOM 782 N N . ALA A 1 97 ? 13.315 6.105 5.186 1.00 64.94 97 ALA A N 1
ATOM 783 C CA . ALA A 1 97 ? 13.158 7.558 5.130 1.00 64.94 97 ALA A CA 1
ATOM 784 C C . ALA A 1 97 ? 14.451 8.253 5.597 1.00 64.94 97 ALA A C 1
ATOM 786 O O . ALA A 1 97 ? 15.205 7.695 6.415 1.00 64.94 97 ALA A O 1
ATOM 787 N N . HIS A 1 98 ? 14.699 9.471 5.106 1.00 64.75 98 HIS A N 1
ATOM 788 C CA . HIS A 1 98 ? 15.759 10.335 5.629 1.00 64.75 98 HIS A CA 1
ATOM 789 C C . HIS A 1 98 ? 15.547 10.595 7.131 1.00 64.75 98 HIS A C 1
ATOM 791 O O . HIS A 1 98 ? 14.424 10.548 7.630 1.00 64.75 98 HIS A O 1
ATOM 797 N N . PHE A 1 99 ? 16.639 10.816 7.874 1.00 59.78 99 PHE A N 1
ATOM 798 C CA . PHE A 1 99 ? 16.601 10.964 9.338 1.00 59.78 99 PHE A CA 1
ATOM 799 C C . PHE A 1 99 ? 15.621 12.065 9.780 1.00 59.78 99 PHE A C 1
ATOM 801 O O . PHE A 1 99 ? 14.825 11.862 10.695 1.00 59.78 99 PHE A O 1
ATOM 808 N N . LYS A 1 100 ? 15.602 13.186 9.049 1.00 60.47 100 LYS A N 1
ATOM 809 C CA . LYS A 1 100 ? 14.613 14.255 9.204 1.00 60.47 100 LYS A CA 1
ATOM 810 C C . LYS A 1 100 ? 13.306 13.820 8.528 1.00 60.47 100 LYS A C 1
ATOM 812 O O . LYS A 1 100 ? 13.243 13.749 7.308 1.00 60.47 100 LYS A O 1
ATOM 817 N N . GLY A 1 101 ? 12.300 13.467 9.329 1.00 75.00 101 GLY A N 1
ATOM 818 C CA . GLY A 1 101 ? 10.980 13.017 8.858 1.00 75.00 101 GLY A CA 1
ATOM 819 C C . GLY A 1 101 ? 10.690 11.526 9.056 1.00 75.00 101 GLY A C 1
ATOM 820 O O . GLY A 1 101 ? 9.534 11.124 8.963 1.00 75.00 101 GLY A O 1
ATOM 821 N N . ARG A 1 102 ? 11.691 10.704 9.413 1.00 79.50 102 ARG A N 1
ATOM 822 C CA . ARG A 1 102 ? 11.472 9.270 9.679 1.00 79.50 102 ARG A CA 1
ATOM 823 C C . ARG A 1 102 ? 10.475 9.032 10.810 1.00 79.50 102 ARG A C 1
ATOM 825 O O . ARG A 1 102 ? 9.582 8.215 10.639 1.00 79.50 102 ARG A O 1
ATOM 832 N N . ARG A 1 103 ? 10.632 9.743 11.932 1.00 83.06 103 ARG A N 1
ATOM 833 C CA . ARG A 1 103 ? 9.750 9.599 13.098 1.00 83.06 103 ARG A CA 1
ATOM 834 C C . ARG A 1 103 ? 8.309 9.952 12.741 1.00 83.06 103 ARG A C 1
ATOM 836 O O . ARG A 1 103 ? 7.450 9.098 12.867 1.00 83.06 103 ARG A O 1
ATOM 843 N N . ASN A 1 104 ? 8.100 11.132 12.154 1.00 86.19 104 ASN A N 1
ATOM 844 C CA . ASN A 1 104 ? 6.775 11.574 11.721 1.00 86.19 104 ASN A CA 1
ATOM 845 C C . ASN A 1 104 ? 6.115 10.563 10.770 1.00 86.19 104 ASN A C 1
ATOM 847 O O . ASN A 1 104 ? 4.999 10.132 11.006 1.00 86.19 104 ASN A O 1
ATOM 851 N N . ARG A 1 105 ? 6.841 10.091 9.747 1.00 90.25 105 ARG A N 1
ATOM 852 C CA . ARG A 1 105 ? 6.336 9.071 8.816 1.00 90.25 105 ARG A CA 1
ATOM 853 C C . ARG A 1 105 ? 5.948 7.771 9.525 1.00 90.25 105 ARG A C 1
ATOM 855 O O . ARG A 1 105 ? 4.908 7.198 9.219 1.00 90.25 105 ARG A O 1
ATOM 862 N N . SER A 1 106 ? 6.799 7.285 10.429 1.00 91.75 106 SER A N 1
ATOM 863 C CA . SER A 1 106 ? 6.530 6.072 11.204 1.00 91.75 106 SER A CA 1
ATOM 864 C C . SER A 1 106 ? 5.303 6.233 12.100 1.00 91.75 106 SER A C 1
ATOM 866 O O . SER A 1 106 ? 4.470 5.332 12.121 1.00 91.75 106 SER A O 1
ATOM 868 N N . ASP A 1 107 ? 5.159 7.382 12.759 1.00 93.06 107 ASP A N 1
ATOM 869 C CA . ASP A 1 107 ? 4.027 7.688 13.634 1.00 93.06 107 ASP A CA 1
ATOM 870 C C . ASP A 1 107 ? 2.722 7.795 12.824 1.00 93.06 107 ASP A C 1
ATOM 872 O O . ASP A 1 107 ? 1.723 7.173 13.185 1.00 93.06 107 ASP A O 1
ATOM 876 N N . THR A 1 108 ? 2.738 8.474 11.669 1.00 95.31 108 THR A N 1
ATOM 877 C CA . THR A 1 108 ? 1.583 8.551 10.758 1.00 95.31 108 THR A CA 1
ATOM 878 C C . THR A 1 108 ? 1.160 7.170 10.261 1.00 95.31 108 THR A C 1
ATOM 880 O O . THR A 1 108 ? -0.024 6.845 10.290 1.00 95.31 108 THR A O 1
ATOM 883 N N . ILE A 1 109 ? 2.107 6.328 9.829 1.00 96.00 109 ILE A N 1
ATOM 884 C CA . ILE A 1 109 ? 1.798 4.967 9.363 1.00 96.00 109 ILE A CA 1
ATOM 885 C C . ILE A 1 109 ? 1.240 4.113 10.508 1.00 96.00 109 ILE A C 1
ATOM 887 O O . ILE A 1 109 ? 0.295 3.354 10.292 1.00 96.00 109 ILE A O 1
ATOM 891 N N . ALA A 1 110 ? 1.795 4.230 11.717 1.00 95.94 110 ALA A N 1
ATOM 892 C CA . ALA A 1 110 ? 1.303 3.502 12.882 1.00 95.94 110 ALA A CA 1
ATOM 893 C C . ALA A 1 110 ? -0.128 3.930 13.242 1.00 95.94 110 ALA A C 1
ATOM 895 O O . ALA A 1 110 ? -0.989 3.073 13.424 1.00 95.94 110 ALA A O 1
ATOM 896 N N . ALA A 1 111 ? -0.410 5.236 13.261 1.00 96.69 111 ALA A N 1
ATOM 897 C CA . ALA A 1 111 ? -1.754 5.765 13.487 1.00 96.69 111 ALA A CA 1
ATOM 898 C C . ALA A 1 111 ? -2.736 5.308 12.394 1.00 96.69 111 ALA A C 1
ATOM 900 O O . ALA A 1 111 ? -3.857 4.895 12.683 1.00 96.69 111 ALA A O 1
ATOM 901 N N . PHE A 1 112 ? -2.295 5.299 11.136 1.00 97.81 112 PHE A N 1
ATOM 902 C CA . PHE A 1 112 ? -3.078 4.803 10.009 1.00 97.81 112 PHE A CA 1
ATOM 903 C C . PHE A 1 112 ? -3.462 3.326 10.142 1.00 97.81 112 PHE A C 1
ATOM 905 O O . PHE A 1 112 ? -4.599 2.957 9.850 1.00 97.81 112 PHE A O 1
ATOM 912 N N . GLN A 1 113 ? -2.544 2.477 10.607 1.00 97.44 113 GLN A N 1
ATOM 913 C CA . GLN A 1 113 ? -2.806 1.049 10.817 1.00 97.44 113 GLN A CA 1
ATOM 914 C C . GLN A 1 113 ? -3.876 0.787 11.889 1.00 97.44 113 GLN A C 1
ATOM 916 O O . GLN A 1 113 ? -4.478 -0.286 11.876 1.00 97.44 113 GLN A O 1
ATOM 921 N N . GLN A 1 114 ? -4.140 1.755 12.774 1.00 97.12 114 GLN A N 1
ATOM 922 C CA . GLN A 1 114 ? -5.202 1.685 13.784 1.00 97.12 114 GLN A CA 1
ATOM 923 C C . GLN A 1 114 ? -6.563 2.188 13.277 1.00 97.12 114 GLN A C 1
ATOM 925 O O . GLN A 1 114 ? -7.564 2.059 13.980 1.00 97.12 114 GLN A O 1
ATOM 930 N N . LEU A 1 115 ? -6.638 2.762 12.070 1.00 96.69 115 LEU A N 1
ATOM 931 C CA . LEU A 1 115 ? -7.913 3.212 11.512 1.00 96.69 115 LEU A CA 1
ATOM 932 C C . LEU A 1 115 ? -8.838 2.028 11.187 1.00 96.69 115 LEU A C 1
ATOM 934 O O . LEU A 1 115 ? -8.35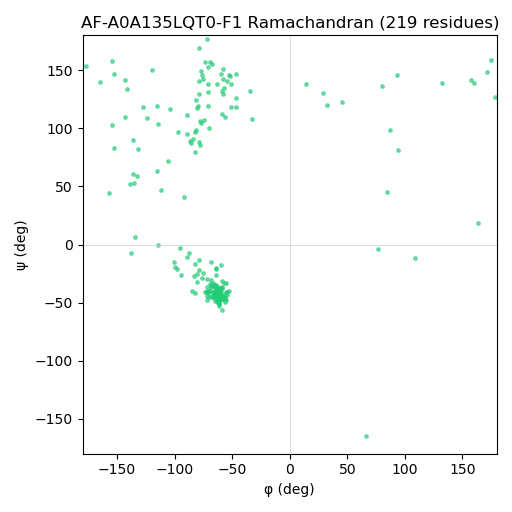6 0.933 10.881 1.00 96.69 115 LEU A O 1
ATOM 938 N N . PRO A 1 116 ? -10.166 2.245 11.149 1.00 97.31 116 PRO A N 1
ATOM 939 C CA . PRO A 1 116 ? -11.110 1.238 10.683 1.00 97.31 116 PRO A CA 1
ATOM 940 C C . PRO A 1 116 ? -10.737 0.670 9.307 1.00 97.31 116 PRO A C 1
ATOM 942 O O . PRO A 1 116 ? -10.273 1.384 8.414 1.00 97.31 116 PRO A O 1
ATOM 945 N N . LEU A 1 117 ? -11.003 -0.624 9.100 1.00 97.75 117 LEU A N 1
ATOM 946 C CA . LEU A 1 117 ? -10.613 -1.336 7.873 1.00 97.75 117 LEU A CA 1
ATOM 947 C C . LEU A 1 117 ? -11.181 -0.680 6.602 1.00 97.75 117 LEU A C 1
ATOM 949 O O . LEU A 1 117 ? -10.528 -0.675 5.559 1.00 97.75 117 LEU A O 1
ATOM 953 N N . ALA A 1 118 ? -12.374 -0.084 6.695 1.00 97.50 118 ALA A N 1
ATOM 954 C CA . ALA A 1 118 ? -13.007 0.646 5.600 1.00 97.50 118 ALA A CA 1
ATOM 955 C C . ALA A 1 118 ? -12.184 1.869 5.152 1.00 97.50 118 ALA A C 1
ATOM 957 O O . ALA A 1 118 ? -12.069 2.129 3.951 1.00 97.50 118 ALA A O 1
ATOM 958 N N . ASP A 1 119 ? -11.569 2.585 6.095 1.00 98.19 119 ASP A N 1
ATOM 959 C CA . ASP A 1 119 ? -10.712 3.734 5.802 1.00 98.19 119 ASP A CA 1
ATOM 960 C C . ASP A 1 119 ? -9.377 3.289 5.212 1.00 98.19 119 ASP A C 1
ATOM 962 O O . ASP A 1 119 ? -8.922 3.865 4.222 1.00 98.19 119 ASP A O 1
ATOM 966 N N . GLN A 1 120 ? -8.791 2.212 5.745 1.00 98.50 120 GLN A N 1
ATOM 967 C CA . GLN A 1 120 ? -7.578 1.619 5.177 1.00 98.50 120 GLN A CA 1
ATOM 968 C C . GLN A 1 120 ? -7.806 1.184 3.720 1.00 98.50 120 GLN A C 1
ATOM 970 O O . GLN A 1 120 ? -7.001 1.486 2.837 1.00 98.50 120 GLN A O 1
ATOM 975 N N . ALA A 1 121 ? -8.944 0.542 3.445 1.00 98.50 121 ALA A N 1
ATOM 976 C CA . ALA A 1 121 ? -9.348 0.141 2.102 1.00 98.50 121 ALA A CA 1
ATOM 977 C C . ALA A 1 121 ? -9.593 1.347 1.177 1.00 98.50 121 ALA A C 1
ATOM 979 O O . ALA A 1 121 ? -9.229 1.314 0.001 1.00 98.50 121 ALA A O 1
ATOM 980 N N . ASN A 1 122 ? -10.176 2.433 1.696 1.00 98.38 122 ASN A N 1
ATOM 981 C CA . ASN A 1 122 ? -10.359 3.675 0.945 1.00 98.38 122 ASN A CA 1
ATOM 982 C C . ASN A 1 122 ? -9.012 4.302 0.560 1.00 98.38 122 ASN A C 1
ATOM 984 O O . ASN A 1 122 ? -8.801 4.644 -0.604 1.00 98.38 122 ASN A O 1
ATOM 988 N N . VAL A 1 123 ? -8.067 4.382 1.500 1.00 98.38 123 VAL A N 1
ATOM 989 C CA . VAL A 1 123 ? -6.705 4.856 1.221 1.00 98.38 123 VAL A CA 1
ATOM 990 C C . VAL A 1 123 ? -6.030 3.987 0.163 1.00 98.38 123 VAL A C 1
ATOM 992 O O . VAL A 1 123 ? -5.498 4.531 -0.803 1.00 98.38 123 VAL A O 1
ATOM 995 N N . ALA A 1 124 ? -6.123 2.659 0.267 1.00 98.44 124 ALA A N 1
ATOM 996 C CA . ALA A 1 124 ? -5.576 1.751 -0.739 1.00 98.44 124 ALA A CA 1
ATOM 997 C C . ALA A 1 124 ? -6.132 2.026 -2.149 1.00 98.44 124 ALA A C 1
ATOM 999 O O . ALA A 1 124 ? -5.357 2.145 -3.100 1.00 98.44 124 ALA A O 1
ATOM 1000 N N . ARG A 1 125 ? -7.455 2.208 -2.286 1.00 98.56 125 ARG A N 1
ATOM 1001 C CA . ARG A 1 125 ? -8.096 2.574 -3.565 1.00 98.56 125 ARG A CA 1
ATOM 1002 C C . ARG A 1 125 ? -7.621 3.930 -4.084 1.00 98.56 125 ARG A C 1
ATOM 1004 O O . ARG A 1 125 ? -7.321 4.067 -5.269 1.00 98.56 125 ARG A O 1
ATOM 1011 N N . LYS A 1 126 ? -7.513 4.931 -3.205 1.00 98.19 126 LYS A N 1
ATOM 1012 C CA . LYS A 1 126 ? -7.031 6.274 -3.565 1.00 98.19 126 LYS A CA 1
ATOM 1013 C C . LYS A 1 126 ? -5.582 6.264 -4.035 1.00 98.19 126 LYS A C 1
ATOM 1015 O O . LYS A 1 126 ? -5.258 6.963 -4.984 1.00 98.19 126 LYS A O 1
ATOM 1020 N N . VAL A 1 127 ? -4.714 5.477 -3.406 1.00 97.44 127 VAL A N 1
ATOM 1021 C CA . VAL A 1 127 ? -3.323 5.313 -3.851 1.00 97.44 127 VAL A CA 1
ATOM 1022 C C . VAL A 1 127 ? -3.275 4.552 -5.178 1.00 97.44 127 VAL A C 1
ATOM 1024 O O . VAL A 1 127 ? -2.523 4.917 -6.082 1.00 97.44 127 VAL A O 1
ATOM 1027 N N . ALA A 1 128 ? -4.129 3.541 -5.350 1.00 96.81 128 ALA A N 1
ATOM 1028 C CA . ALA A 1 128 ? -4.231 2.788 -6.593 1.00 96.81 128 ALA A CA 1
ATOM 1029 C C . ALA A 1 128 ? -4.708 3.633 -7.787 1.00 96.81 128 ALA A C 1
ATOM 1031 O O . ALA A 1 128 ? -4.344 3.326 -8.921 1.00 96.81 128 ALA A O 1
ATOM 1032 N N . SER A 1 129 ? -5.459 4.715 -7.578 1.00 97.19 129 SER A N 1
ATOM 1033 C CA . SER A 1 129 ? -5.856 5.611 -8.673 1.00 97.19 129 SER A CA 1
ATOM 1034 C C . SER A 1 129 ? -4.747 6.578 -9.103 1.00 97.19 129 SER A C 1
ATOM 1036 O O . SER A 1 129 ? -4.830 7.174 -10.177 1.00 97.19 129 SER A O 1
ATOM 1038 N N . LYS A 1 130 ? -3.669 6.716 -8.319 1.00 96.75 130 LYS A N 1
ATOM 1039 C CA . LYS A 1 130 ? -2.553 7.607 -8.656 1.00 96.75 130 LYS A CA 1
ATOM 1040 C C . LYS A 1 130 ? -1.736 7.058 -9.820 1.00 96.75 130 LYS A C 1
ATOM 1042 O O . LYS A 1 130 ? -1.431 5.858 -9.901 1.00 96.75 130 LYS A O 1
ATOM 1047 N N . ARG A 1 131 ? -1.363 7.965 -10.725 1.00 95.62 131 ARG A N 1
ATOM 1048 C CA . ARG A 1 131 ? -0.479 7.681 -11.856 1.00 95.62 131 ARG A CA 1
ATOM 1049 C C . ARG A 1 131 ? 0.974 7.665 -11.365 1.00 95.62 131 ARG A C 1
ATOM 1051 O O . ARG A 1 131 ? 1.433 8.697 -10.878 1.00 95.62 131 ARG A O 1
ATOM 1058 N N . PRO A 1 132 ? 1.704 6.544 -11.489 1.00 95.75 132 PRO A N 1
ATOM 1059 C CA . PRO A 1 132 ? 3.113 6.507 -11.124 1.00 95.75 132 PRO A CA 1
ATOM 1060 C C . PRO A 1 132 ? 3.981 7.232 -12.146 1.00 95.75 132 PRO A C 1
ATOM 1062 O O . PRO A 1 132 ? 3.641 7.313 -13.332 1.00 95.75 132 PRO A O 1
ATOM 1065 N N . HIS A 1 133 ? 5.159 7.659 -11.700 1.00 96.06 133 HIS A N 1
ATOM 1066 C CA . HIS A 1 133 ? 6.254 8.013 -12.588 1.00 96.06 133 HIS A CA 1
ATOM 1067 C C . HIS A 1 133 ? 6.568 6.832 -13.534 1.00 96.06 133 HIS A C 1
ATOM 1069 O O . HIS A 1 133 ? 6.550 5.681 -13.084 1.00 96.06 133 HIS A O 1
ATOM 1075 N N . PRO A 1 134 ? 6.881 7.057 -14.826 1.00 95.88 134 PRO A N 1
ATOM 1076 C CA . PRO A 1 134 ? 7.076 5.974 -15.796 1.00 95.88 134 PRO A CA 1
ATOM 1077 C C . PRO A 1 134 ? 8.088 4.904 -15.365 1.00 95.88 134 PRO A C 1
ATOM 1079 O O . PRO A 1 134 ? 7.832 3.712 -15.528 1.00 95.88 134 PRO A O 1
ATOM 1082 N N . SER A 1 135 ? 9.206 5.303 -14.747 1.00 95.50 135 SER A N 1
ATOM 1083 C CA . SER A 1 135 ? 10.196 4.341 -14.240 1.00 95.50 135 SER A CA 1
ATOM 1084 C C . SER A 1 135 ? 9.671 3.491 -13.079 1.00 95.50 135 SER A C 1
ATOM 1086 O O . SER A 1 135 ? 10.008 2.312 -12.993 1.00 95.50 135 SER A O 1
ATOM 1088 N N . VAL A 1 136 ? 8.795 4.041 -12.232 1.00 95.00 136 VAL A N 1
ATOM 1089 C CA . VAL A 1 136 ? 8.124 3.288 -11.163 1.00 95.00 136 VAL A CA 1
ATOM 1090 C C . VAL A 1 136 ? 7.085 2.339 -11.752 1.00 95.00 136 VAL A C 1
ATOM 1092 O O . VAL A 1 136 ? 7.027 1.188 -11.337 1.00 95.00 136 VAL A O 1
ATOM 1095 N N . SER A 1 137 ? 6.316 2.767 -12.759 1.00 95.62 137 SER A N 1
ATOM 1096 C CA . SER A 1 137 ? 5.379 1.889 -13.480 1.00 95.62 137 SER A CA 1
ATOM 1097 C C . SER A 1 137 ? 6.089 0.675 -14.084 1.00 95.62 137 SER A C 1
ATOM 1099 O O . SER A 1 137 ? 5.633 -0.454 -13.911 1.00 95.62 137 SER A O 1
ATOM 1101 N N . ASN A 1 138 ? 7.237 0.892 -14.733 1.00 94.69 138 ASN A N 1
ATOM 1102 C CA . ASN A 1 138 ? 8.053 -0.191 -15.282 1.00 94.69 138 ASN A CA 1
ATOM 1103 C C . ASN A 1 138 ? 8.586 -1.116 -14.181 1.00 94.69 138 ASN A C 1
ATOM 1105 O O . ASN A 1 138 ? 8.527 -2.334 -14.325 1.00 94.69 138 ASN A O 1
ATOM 1109 N N . ALA A 1 139 ? 9.064 -0.558 -13.064 1.00 94.25 139 ALA A N 1
ATOM 1110 C CA . ALA A 1 139 ? 9.526 -1.354 -11.932 1.00 94.25 139 ALA A CA 1
ATOM 1111 C C . ALA A 1 139 ? 8.400 -2.207 -11.330 1.00 94.25 139 ALA A C 1
ATOM 1113 O O . ALA A 1 139 ? 8.600 -3.392 -11.087 1.00 94.25 139 ALA A O 1
ATOM 1114 N N . ILE A 1 140 ? 7.213 -1.629 -11.133 1.00 95.31 140 ILE A N 1
ATOM 1115 C CA . ILE A 1 140 ? 6.024 -2.330 -10.636 1.00 95.31 140 ILE A CA 1
ATOM 1116 C C . ILE A 1 140 ? 5.699 -3.525 -11.533 1.00 95.31 140 ILE A C 1
ATOM 1118 O O . ILE A 1 140 ? 5.558 -4.629 -11.011 1.00 95.31 140 ILE A O 1
ATOM 1122 N N . ARG A 1 141 ? 5.639 -3.322 -12.857 1.00 95.19 141 ARG A N 1
ATOM 1123 C CA . ARG A 1 141 ? 5.365 -4.394 -13.823 1.00 95.19 141 ARG A CA 1
ATOM 1124 C C . ARG A 1 141 ? 6.404 -5.511 -13.725 1.00 95.19 141 ARG A C 1
ATOM 1126 O O . ARG A 1 141 ? 6.042 -6.640 -13.407 1.00 95.19 141 ARG A O 1
ATOM 1133 N N . ASN A 1 142 ? 7.684 -5.176 -13.877 1.00 93.69 142 ASN A N 1
ATOM 1134 C CA . ASN A 1 142 ? 8.767 -6.162 -13.884 1.00 93.69 142 ASN A CA 1
ATOM 1135 C C . ASN A 1 142 ? 8.833 -6.965 -12.571 1.00 93.69 142 ASN A C 1
ATOM 1137 O O . ASN A 1 142 ? 9.108 -8.162 -12.573 1.00 93.69 142 ASN A O 1
ATOM 1141 N N . ILE A 1 143 ? 8.599 -6.307 -11.430 1.00 94.62 143 ILE A N 1
ATOM 1142 C CA . ILE A 1 143 ? 8.597 -6.976 -10.124 1.00 94.62 143 ILE A CA 1
ATOM 1143 C C . ILE A 1 143 ? 7.368 -7.880 -9.990 1.00 94.62 143 ILE A C 1
ATOM 1145 O O . ILE A 1 143 ? 7.502 -8.990 -9.483 1.00 94.62 143 ILE A O 1
ATOM 1149 N N . SER A 1 144 ? 6.191 -7.428 -10.436 1.00 93.62 144 SER A N 1
ATOM 1150 C CA . SER A 1 144 ? 4.972 -8.239 -10.371 1.00 93.62 144 SER A CA 1
ATOM 1151 C C . SER A 1 144 ? 5.085 -9.516 -11.206 1.00 93.62 144 SER A C 1
ATOM 1153 O O . SER A 1 144 ? 4.820 -10.592 -10.684 1.00 93.62 144 SER A O 1
ATOM 1155 N N . GLU A 1 145 ? 5.591 -9.419 -12.439 1.00 92.00 145 GLU A N 1
ATOM 1156 C CA . GLU A 1 145 ? 5.828 -10.568 -13.325 1.00 92.00 145 GLU A CA 1
ATOM 1157 C C . GLU A 1 145 ? 6.806 -11.562 -12.684 1.00 92.00 145 GLU A C 1
ATOM 1159 O O . GLU A 1 145 ? 6.509 -12.748 -12.559 1.00 92.00 145 GLU A O 1
ATOM 1164 N N . ASN A 1 146 ? 7.923 -11.062 -12.138 1.00 90.88 146 ASN A N 1
ATOM 1165 C CA . ASN A 1 146 ? 8.902 -11.903 -11.450 1.00 90.88 146 ASN A CA 1
ATOM 1166 C C . ASN A 1 146 ? 8.315 -12.667 -10.249 1.0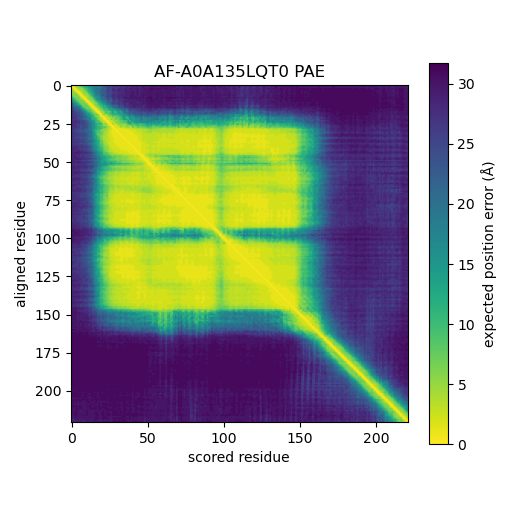0 90.88 146 ASN A C 1
ATOM 1168 O O . ASN A 1 146 ? 8.795 -13.750 -9.901 1.00 90.88 146 ASN A O 1
ATOM 1172 N N . PHE A 1 147 ? 7.318 -12.097 -9.572 1.00 90.00 147 PHE A N 1
ATOM 1173 C CA . PHE A 1 147 ? 6.702 -12.729 -8.409 1.00 90.00 147 PHE A CA 1
ATOM 1174 C C . PHE A 1 147 ? 5.669 -13.786 -8.799 1.00 90.00 147 PHE A C 1
ATOM 1176 O O . PHE A 1 147 ? 5.557 -14.777 -8.075 1.00 90.00 147 PHE A O 1
ATOM 1183 N N . GLU A 1 148 ? 4.966 -13.612 -9.918 1.00 82.44 148 GLU A N 1
ATOM 1184 C CA . GLU A 1 148 ? 4.039 -14.620 -10.442 1.00 82.44 148 GLU A CA 1
ATOM 1185 C C . GLU A 1 148 ? 4.791 -15.826 -11.015 1.00 82.44 148 GLU A C 1
ATOM 1187 O O . GLU A 1 148 ? 4.530 -16.954 -10.592 1.00 82.44 148 GLU A O 1
ATOM 1192 N N . ASP A 1 149 ? 5.811 -15.601 -11.849 1.00 72.56 149 ASP A N 1
ATOM 1193 C CA . ASP A 1 149 ? 6.638 -16.677 -12.419 1.00 72.56 149 ASP A CA 1
ATOM 1194 C C . ASP A 1 149 ? 7.263 -17.542 -11.323 1.00 72.56 149 ASP A C 1
ATOM 1196 O O . ASP A 1 149 ? 7.268 -18.774 -11.365 1.00 72.56 149 ASP A O 1
ATOM 1200 N N . ALA A 1 150 ? 7.759 -16.890 -10.275 1.00 64.12 150 ALA A N 1
ATOM 1201 C CA . ALA A 1 150 ? 8.348 -17.601 -9.163 1.00 64.12 150 ALA A CA 1
ATOM 1202 C C . ALA A 1 150 ? 7.310 -18.263 -8.242 1.00 64.12 150 ALA A C 1
ATOM 1204 O O . ALA A 1 150 ? 7.648 -19.224 -7.557 1.00 64.12 150 ALA A O 1
ATOM 1205 N N . GLY A 1 151 ? 6.072 -17.767 -8.200 1.00 62.75 151 GLY A N 1
ATOM 1206 C CA . GLY A 1 151 ? 4.964 -18.431 -7.514 1.00 62.75 151 GLY A CA 1
ATOM 1207 C C . GLY A 1 151 ? 4.603 -19.758 -8.178 1.00 62.75 151 GLY A C 1
ATOM 1208 O O . GLY A 1 151 ? 4.406 -20.750 -7.479 1.00 62.75 151 GLY A O 1
ATOM 1209 N N . VAL A 1 152 ? 4.605 -19.798 -9.514 1.00 61.44 152 VAL A N 1
ATOM 1210 C CA . VAL A 1 152 ? 4.392 -21.025 -10.299 1.00 61.44 152 VAL A CA 1
ATOM 1211 C C . VAL A 1 152 ? 5.511 -22.039 -10.054 1.00 61.44 152 VAL A C 1
ATOM 1213 O O . VAL A 1 152 ? 5.237 -23.219 -9.841 1.00 61.44 152 VAL A O 1
ATOM 1216 N N . LEU A 1 153 ? 6.770 -21.591 -10.028 1.00 59.00 153 LEU A N 1
ATOM 1217 C CA . LEU A 1 153 ? 7.908 -22.474 -9.749 1.00 59.00 153 LEU A CA 1
ATOM 1218 C C . LEU A 1 153 ? 7.860 -23.066 -8.333 1.00 59.00 153 LEU A C 1
ATOM 1220 O O . LEU A 1 153 ? 8.077 -24.263 -8.170 1.00 59.00 153 LEU A O 1
ATOM 1224 N N . GLU A 1 154 ? 7.538 -22.266 -7.315 1.00 61.72 154 GLU A N 1
ATOM 1225 C CA . GLU A 1 154 ? 7.419 -22.758 -5.932 1.00 61.72 154 GLU A CA 1
ATOM 1226 C C . GLU A 1 154 ? 6.221 -23.701 -5.747 1.00 61.72 154 GLU A C 1
ATOM 1228 O O . GLU A 1 154 ? 6.327 -24.683 -5.016 1.00 61.72 154 GLU A O 1
ATOM 1233 N N . ALA A 1 155 ? 5.097 -23.453 -6.429 1.00 61.62 155 ALA A N 1
ATOM 1234 C CA . ALA A 1 155 ? 3.954 -24.366 -6.418 1.00 61.62 155 ALA A CA 1
ATOM 1235 C C . ALA A 1 155 ? 4.331 -25.739 -6.999 1.00 61.62 155 ALA A C 1
ATOM 1237 O O . ALA A 1 155 ? 4.099 -26.758 -6.351 1.00 61.62 155 ALA A O 1
ATOM 1238 N N . ARG A 1 156 ? 5.018 -25.761 -8.151 1.00 59.44 156 ARG A N 1
ATOM 1239 C CA . ARG A 1 156 ? 5.514 -27.002 -8.769 1.00 59.44 156 ARG A CA 1
ATOM 1240 C C . ARG A 1 156 ? 6.531 -27.733 -7.892 1.00 59.44 156 ARG A C 1
ATOM 1242 O O . ARG A 1 156 ? 6.481 -28.952 -7.771 1.00 59.44 156 ARG A O 1
ATOM 1249 N N . LEU A 1 157 ? 7.452 -27.010 -7.253 1.00 62.38 157 LEU A N 1
ATOM 1250 C CA . LEU A 1 157 ? 8.430 -27.616 -6.341 1.00 62.38 157 LEU A CA 1
ATOM 1251 C C . LEU A 1 157 ? 7.772 -28.198 -5.082 1.00 62.38 157 LEU A C 1
ATOM 1253 O O . LEU A 1 157 ? 8.222 -29.230 -4.580 1.00 62.38 157 LEU A O 1
ATOM 1257 N N . ASN A 1 158 ? 6.710 -27.566 -4.578 1.00 61.84 158 ASN A N 1
ATOM 1258 C CA . ASN A 1 158 ? 5.944 -28.095 -3.454 1.00 61.84 158 ASN A CA 1
ATOM 1259 C C . ASN A 1 158 ? 5.106 -29.321 -3.834 1.00 61.84 158 ASN A C 1
ATOM 1261 O O . ASN A 1 158 ? 5.052 -30.241 -3.028 1.00 61.84 158 ASN A O 1
ATOM 1265 N N . GLU A 1 159 ? 4.530 -29.394 -5.038 1.00 59.47 159 GLU A N 1
ATOM 1266 C CA . GLU A 1 159 ? 3.881 -30.622 -5.534 1.00 59.47 159 GLU A CA 1
ATOM 1267 C C . GLU A 1 159 ? 4.879 -31.785 -5.612 1.00 59.47 159 GLU A C 1
ATOM 1269 O O . GLU A 1 159 ? 4.622 -32.859 -5.072 1.00 59.47 159 GLU A O 1
ATOM 1274 N N . VAL A 1 160 ? 6.073 -31.558 -6.175 1.00 59.34 160 VAL A N 1
ATOM 1275 C CA . VAL A 1 160 ? 7.132 -32.585 -6.227 1.00 59.34 160 VAL A CA 1
ATOM 1276 C C . VAL A 1 160 ? 7.533 -33.055 -4.822 1.00 59.34 160 VAL A C 1
ATOM 1278 O O . VAL A 1 160 ? 7.755 -34.246 -4.616 1.00 59.34 160 VAL A O 1
ATOM 1281 N N . ARG A 1 161 ? 7.575 -32.151 -3.833 1.00 56.88 161 ARG A N 1
ATOM 1282 C CA . ARG A 1 161 ? 7.874 -32.499 -2.431 1.00 56.88 161 ARG A CA 1
ATOM 1283 C C . ARG A 1 161 ? 6.719 -33.168 -1.685 1.00 56.88 161 ARG A C 1
ATOM 1285 O O . ARG A 1 161 ? 6.976 -33.929 -0.759 1.00 56.88 161 ARG A O 1
ATOM 1292 N N . GLN A 1 162 ? 5.469 -32.879 -2.042 1.00 53.38 162 GLN A N 1
ATOM 1293 C CA . GLN A 1 162 ? 4.290 -33.502 -1.430 1.00 53.38 162 GLN A CA 1
ATOM 1294 C C . GLN A 1 162 ? 4.005 -34.896 -2.001 1.00 53.38 162 GLN A C 1
ATOM 1296 O O . GLN A 1 162 ? 3.451 -35.732 -1.293 1.00 53.38 162 GLN A O 1
ATOM 1301 N N . HIS A 1 163 ? 4.439 -35.175 -3.234 1.00 52.84 163 HIS A N 1
ATOM 1302 C CA . HIS A 1 163 ? 4.366 -36.510 -3.834 1.00 52.84 163 HIS A CA 1
ATOM 1303 C C . HIS A 1 163 ? 5.597 -37.389 -3.559 1.00 52.84 163 HIS A C 1
ATOM 1305 O O . HIS A 1 163 ? 5.537 -38.598 -3.773 1.00 52.84 163 HIS A O 1
ATOM 1311 N N . SER A 1 164 ? 6.691 -36.840 -3.023 1.00 48.59 164 SER A N 1
ATOM 1312 C CA . SER A 1 164 ? 7.809 -37.640 -2.514 1.00 48.59 164 SER A CA 1
ATOM 1313 C C . SER A 1 164 ? 7.523 -38.138 -1.090 1.00 48.59 164 SER A C 1
ATOM 1315 O O . SER A 1 164 ? 7.997 -37.564 -0.110 1.00 48.59 164 SER A O 1
ATOM 1317 N N . SER A 1 165 ? 6.728 -39.205 -0.980 1.00 41.19 165 SER A N 1
ATOM 1318 C CA . SER A 1 165 ? 6.631 -40.020 0.238 1.00 41.19 165 SER A CA 1
ATOM 1319 C C . SER A 1 165 ? 7.831 -40.988 0.338 1.00 41.19 165 SER A C 1
ATOM 1321 O O . SER A 1 165 ? 8.245 -41.535 -0.687 1.00 41.19 165 SER A O 1
ATOM 1323 N N . PRO A 1 166 ? 8.412 -41.216 1.534 1.00 48.50 166 PRO A N 1
ATOM 1324 C CA . PRO A 1 166 ? 9.603 -42.039 1.738 1.00 48.50 166 PRO A CA 1
ATOM 1325 C C . PRO A 1 166 ? 9.266 -43.530 1.909 1.00 48.50 166 PRO A C 1
ATOM 1327 O O . PRO A 1 166 ? 9.106 -44.032 3.017 1.00 48.50 166 PRO A O 1
ATOM 1330 N N . ALA A 1 167 ? 9.216 -44.252 0.799 1.00 43.59 167 ALA A N 1
ATOM 1331 C CA . ALA A 1 167 ? 9.467 -45.690 0.712 1.00 43.59 167 ALA A CA 1
ATOM 1332 C C . ALA A 1 167 ? 9.932 -45.903 -0.736 1.00 43.59 167 ALA A C 1
ATOM 1334 O O . ALA A 1 167 ? 9.158 -45.683 -1.651 1.00 43.59 167 ALA A O 1
ATOM 1335 N N . GLU A 1 168 ? 11.212 -46.091 -1.042 1.00 41.91 168 GLU A N 1
ATOM 1336 C CA . GLU A 1 168 ? 12.007 -47.256 -0.674 1.00 41.91 168 GLU A CA 1
ATOM 1337 C C . GLU A 1 168 ? 13.449 -46.855 -0.330 1.00 41.91 168 GLU A C 1
ATOM 1339 O O . GLU A 1 168 ? 14.266 -46.506 -1.180 1.00 41.91 168 GLU A O 1
ATOM 1344 N N . SER A 1 169 ? 13.781 -46.960 0.954 1.00 43.59 169 SER A N 1
ATOM 1345 C CA . SER A 1 169 ? 15.142 -47.259 1.378 1.00 43.59 169 SER A CA 1
ATOM 1346 C C . SER A 1 169 ? 15.314 -48.772 1.277 1.00 43.59 169 SER A C 1
ATOM 1348 O O . SER A 1 169 ? 14.950 -49.487 2.210 1.00 43.59 169 SER A O 1
ATOM 1350 N N . LEU A 1 170 ? 15.887 -49.261 0.178 1.00 40.56 170 LEU A N 1
ATOM 1351 C CA . LEU A 1 170 ? 16.519 -50.576 0.157 1.00 40.56 170 LEU A CA 1
ATOM 1352 C C . LEU A 1 170 ? 18.016 -50.407 -0.074 1.00 40.56 170 LEU A C 1
ATOM 1354 O O . LEU A 1 170 ? 18.512 -50.093 -1.152 1.00 40.56 170 LEU A O 1
ATOM 1358 N N . ILE A 1 171 ? 18.704 -50.583 1.046 1.00 42.84 171 ILE A N 1
ATOM 1359 C CA . ILE A 1 171 ? 20.130 -50.800 1.194 1.00 42.84 171 ILE A CA 1
ATOM 1360 C C . ILE A 1 171 ? 20.586 -51.856 0.184 1.00 42.84 171 ILE A C 1
ATOM 1362 O O . ILE A 1 171 ? 20.100 -52.982 0.182 1.00 42.84 171 ILE A O 1
ATOM 1366 N N . GLY A 1 172 ? 21.587 -51.493 -0.607 1.00 32.34 172 GLY A N 1
ATOM 1367 C CA . GLY A 1 172 ? 22.396 -52.406 -1.400 1.00 32.34 172 GLY A CA 1
ATOM 1368 C C . GLY A 1 172 ? 23.859 -52.018 -1.273 1.00 32.34 172 GLY A C 1
ATOM 1369 O O . GLY A 1 172 ? 24.495 -51.634 -2.248 1.00 32.34 172 GLY A O 1
ATOM 1370 N N . ALA A 1 173 ? 24.379 -52.051 -0.044 1.00 37.72 173 ALA A N 1
ATOM 1371 C CA . ALA A 1 173 ? 25.812 -52.044 0.185 1.00 37.72 173 ALA A CA 1
ATOM 1372 C C . ALA A 1 173 ? 26.414 -53.271 -0.514 1.00 37.72 173 ALA A C 1
ATOM 1374 O O . ALA A 1 173 ? 26.175 -54.398 -0.086 1.00 37.72 173 ALA A O 1
ATOM 1375 N N . ILE A 1 174 ? 27.211 -53.059 -1.562 1.00 39.91 174 ILE A N 1
ATOM 1376 C CA . ILE A 1 174 ? 28.214 -54.040 -1.967 1.00 39.91 174 ILE A CA 1
ATOM 1377 C C . ILE A 1 174 ? 29.586 -53.415 -1.772 1.00 39.91 174 ILE A C 1
ATOM 1379 O O . ILE A 1 174 ? 29.936 -52.356 -2.289 1.00 39.91 174 ILE A O 1
ATOM 1383 N N . VAL A 1 175 ? 30.299 -54.116 -0.909 1.00 35.84 175 VAL A N 1
ATOM 1384 C CA . VAL A 1 175 ? 31.638 -53.900 -0.410 1.00 35.84 175 VAL A CA 1
ATOM 1385 C C . VAL A 1 175 ? 32.658 -53.867 -1.547 1.00 35.84 175 VAL A C 1
ATOM 1387 O O . VAL A 1 175 ? 32.609 -54.634 -2.503 1.00 35.84 175 VAL A O 1
ATOM 1390 N N . SER A 1 176 ? 33.615 -52.967 -1.353 1.00 38.47 176 SER A N 1
ATOM 1391 C CA . SER A 1 176 ? 34.917 -52.857 -2.000 1.00 38.47 176 SER A CA 1
ATOM 1392 C C . SER A 1 176 ? 35.570 -54.202 -2.358 1.00 38.47 176 SER A C 1
ATOM 1394 O O . SER A 1 176 ? 35.750 -55.071 -1.504 1.00 38.47 176 SER A O 1
ATOM 1396 N N . SER A 1 177 ? 36.053 -54.330 -3.593 1.00 38.44 177 SER A N 1
ATOM 1397 C CA . SER A 1 177 ? 37.243 -55.127 -3.893 1.00 38.44 177 SER A CA 1
ATOM 1398 C C . SER A 1 177 ? 38.088 -54.433 -4.958 1.00 38.44 177 SER A C 1
ATOM 1400 O O . SER A 1 177 ? 37.601 -53.871 -5.932 1.00 38.44 177 SER A O 1
ATOM 1402 N N . ARG A 1 178 ? 39.376 -54.408 -4.636 1.00 38.50 178 ARG A N 1
ATOM 1403 C CA . ARG A 1 178 ? 40.500 -53.653 -5.191 1.00 38.50 178 ARG A CA 1
ATOM 1404 C C . ARG A 1 178 ? 41.012 -54.275 -6.500 1.00 38.50 178 ARG A C 1
ATOM 1406 O O . ARG A 1 178 ? 40.786 -55.460 -6.717 1.00 38.50 178 ARG A O 1
ATOM 1413 N N . ASN A 1 179 ? 41.884 -53.517 -7.186 1.00 33.72 179 ASN A N 1
ATOM 1414 C CA . ASN A 1 179 ? 42.877 -53.938 -8.202 1.00 33.72 179 ASN A CA 1
ATOM 1415 C C . ASN A 1 179 ? 42.317 -54.172 -9.632 1.00 33.72 179 ASN A C 1
ATOM 1417 O O . ASN A 1 179 ? 41.272 -54.779 -9.770 1.00 33.72 179 ASN A O 1
ATOM 1421 N N . VAL A 1 180 ? 42.909 -53.747 -10.763 1.00 34.38 180 VAL A N 1
ATOM 1422 C CA . VAL A 1 180 ? 44.247 -53.233 -11.147 1.00 34.38 180 VAL A CA 1
ATOM 1423 C C . VAL A 1 180 ? 44.092 -52.341 -12.407 1.00 34.38 180 VAL A C 1
ATOM 1425 O O . VAL A 1 180 ? 43.136 -52.496 -13.160 1.00 34.38 180 VAL A O 1
ATOM 1428 N N . MET A 1 181 ? 45.047 -51.435 -12.649 1.00 32.75 181 MET A N 1
ATOM 1429 C CA . MET A 1 181 ? 45.266 -50.696 -13.907 1.00 32.75 181 MET A CA 1
ATOM 1430 C C . MET A 1 181 ? 45.238 -51.570 -15.177 1.00 32.75 181 MET A C 1
ATOM 1432 O O . MET A 1 181 ? 45.806 -52.658 -15.164 1.00 32.75 181 MET A O 1
ATOM 1436 N N . SER A 1 182 ? 44.761 -51.014 -16.300 1.00 31.53 182 SER A N 1
ATOM 1437 C CA . SER A 1 182 ? 45.559 -50.732 -17.520 1.00 31.53 182 SER A CA 1
ATOM 1438 C C . SER A 1 182 ? 44.674 -50.569 -18.771 1.00 31.53 182 SER A C 1
ATOM 1440 O O . SER A 1 182 ? 43.774 -51.368 -18.992 1.00 31.53 182 SER A O 1
ATOM 1442 N N . GLY A 1 183 ? 45.011 -49.587 -19.618 1.00 30.92 183 GLY A N 1
ATOM 1443 C CA . GLY A 1 183 ? 45.024 -49.764 -21.080 1.00 30.92 183 GLY A CA 1
ATOM 1444 C C . GLY A 1 183 ? 43.740 -49.532 -21.892 1.00 30.92 183 GLY A C 1
ATOM 1445 O O . GLY A 1 183 ? 42.934 -50.433 -22.047 1.00 30.92 183 GLY A O 1
ATOM 1446 N N . ILE A 1 184 ? 43.642 -48.335 -22.486 1.00 36.34 184 ILE A N 1
ATOM 1447 C CA . ILE A 1 184 ? 43.399 -48.046 -23.922 1.00 36.34 184 ILE A CA 1
ATOM 1448 C C . ILE A 1 184 ? 42.526 -49.045 -24.722 1.00 36.34 184 ILE A C 1
ATOM 1450 O O . ILE A 1 184 ? 42.973 -50.157 -24.980 1.00 36.34 184 ILE A O 1
ATOM 1454 N N . ALA A 1 185 ? 41.400 -48.578 -25.289 1.00 32.75 185 ALA A N 1
ATOM 1455 C CA . ALA A 1 185 ? 41.156 -48.506 -26.748 1.00 32.75 185 ALA A CA 1
ATOM 1456 C C . ALA A 1 185 ? 39.699 -48.129 -27.102 1.00 32.75 185 ALA A C 1
ATOM 1458 O O . ALA A 1 185 ? 38.756 -48.436 -26.383 1.00 32.75 185 ALA A O 1
ATOM 1459 N N . GLU A 1 186 ? 39.576 -47.440 -28.237 1.00 36.47 186 GLU A N 1
ATOM 1460 C CA . GLU A 1 186 ? 38.384 -46.899 -28.899 1.00 36.47 186 GLU A CA 1
ATOM 1461 C C . GLU A 1 186 ? 37.445 -47.941 -29.551 1.00 36.47 186 GLU A C 1
ATOM 1463 O O . GLU A 1 186 ? 37.825 -49.094 -29.745 1.00 36.47 186 GLU A O 1
ATOM 1468 N N . ARG A 1 187 ? 36.325 -47.399 -30.086 1.00 32.22 187 ARG A N 1
ATOM 1469 C CA . ARG A 1 187 ? 35.359 -47.914 -31.095 1.00 32.22 187 ARG A CA 1
ATOM 1470 C C . ARG A 1 187 ? 34.155 -48.637 -30.493 1.00 32.22 187 ARG A C 1
ATOM 1472 O O . ARG A 1 187 ? 34.294 -49.344 -29.514 1.00 32.22 187 ARG A O 1
ATOM 1479 N N . SER A 1 188 ? 32.943 -48.590 -31.040 1.00 29.92 188 SER A N 1
ATOM 1480 C CA . SER A 1 188 ? 32.238 -47.872 -32.120 1.00 29.92 188 SER A CA 1
ATOM 1481 C C . SER A 1 188 ? 30.777 -48.378 -32.035 1.00 29.92 188 SER A C 1
ATOM 1483 O O . SER A 1 188 ? 30.605 -49.486 -31.544 1.00 29.92 188 SER A O 1
ATOM 1485 N N . LEU A 1 189 ? 29.791 -47.575 -32.484 1.00 35.09 189 LEU A N 1
ATOM 1486 C CA . LEU A 1 189 ? 28.393 -47.872 -32.921 1.00 35.09 189 LEU A CA 1
ATOM 1487 C C . LEU A 1 189 ? 27.776 -49.260 -32.574 1.00 35.09 189 LEU A C 1
ATOM 1489 O O . LEU A 1 189 ? 28.395 -50.28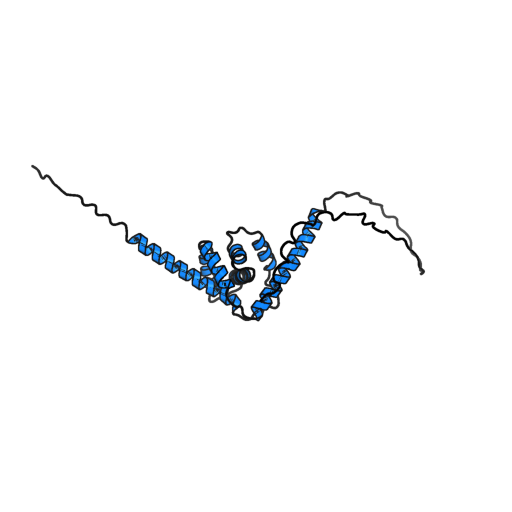6 -32.799 1.00 35.09 189 LEU A O 1
ATOM 1493 N N . GLU A 1 190 ? 26.514 -49.405 -32.144 1.00 32.50 190 GLU A N 1
ATOM 1494 C CA . GLU A 1 190 ? 25.291 -49.110 -32.915 1.00 32.50 190 GLU A CA 1
ATOM 1495 C C . GLU A 1 190 ? 24.019 -49.528 -32.125 1.00 32.50 190 GLU A C 1
ATOM 1497 O O . GLU A 1 190 ? 24.113 -50.407 -31.277 1.00 32.50 190 GLU A O 1
ATOM 1502 N N . SER A 1 191 ? 22.859 -48.939 -32.481 1.00 33.66 191 SER A N 1
ATOM 1503 C CA . SER A 1 191 ? 21.467 -49.473 -32.460 1.00 33.66 191 SER A CA 1
ATOM 1504 C C . SER A 1 191 ? 20.972 -50.247 -31.217 1.00 33.66 191 SER A C 1
ATOM 1506 O O . SER A 1 191 ? 21.505 -51.283 -30.858 1.00 33.66 191 SER A O 1
ATOM 1508 N N . GLY A 1 192 ? 19.903 -49.895 -30.501 1.00 30.42 192 GLY A N 1
ATOM 1509 C CA . GLY A 1 192 ? 18.619 -49.310 -30.882 1.00 30.42 192 GLY A CA 1
ATOM 1510 C C . GLY A 1 192 ? 17.523 -50.139 -30.186 1.00 30.42 192 GLY A C 1
ATOM 1511 O O . GLY A 1 192 ? 17.677 -51.346 -30.105 1.00 30.42 192 GLY A O 1
ATOM 1512 N N . THR A 1 193 ? 16.467 -49.515 -29.648 1.00 39.94 193 THR A N 1
ATOM 1513 C CA . THR A 1 193 ? 15.072 -50.023 -29.644 1.00 39.94 193 THR A CA 1
ATOM 1514 C C . THR A 1 193 ? 14.146 -49.055 -28.911 1.00 39.94 193 THR A C 1
ATOM 1516 O O . THR A 1 193 ? 14.381 -48.671 -27.767 1.00 39.94 193 THR A O 1
ATOM 1519 N N . SER A 1 194 ? 13.081 -48.698 -29.619 1.00 45.31 194 SER A N 1
ATOM 1520 C CA . SER A 1 194 ? 11.921 -47.908 -29.232 1.00 45.31 194 SER A CA 1
ATOM 1521 C C . SER A 1 194 ? 11.215 -48.395 -27.966 1.00 45.31 194 SER A C 1
ATOM 1523 O O . SER A 1 194 ? 11.015 -49.594 -27.790 1.00 45.31 194 SER A O 1
ATOM 1525 N N . GLN A 1 195 ? 10.668 -47.456 -27.190 1.00 44.97 195 GLN A N 1
ATOM 1526 C CA . GLN A 1 195 ? 9.400 -47.688 -26.501 1.00 44.97 195 GLN A CA 1
ATOM 1527 C C . GLN A 1 195 ? 8.396 -46.601 -26.883 1.00 44.97 195 GLN A C 1
ATOM 1529 O O . GLN A 1 195 ? 8.518 -45.423 -26.561 1.00 44.97 195 GLN A O 1
ATOM 1534 N N . HIS A 1 196 ? 7.439 -47.076 -27.665 1.00 33.44 196 HIS A N 1
ATOM 1535 C CA . HIS A 1 196 ? 6.225 -46.458 -28.152 1.00 33.44 196 HIS A CA 1
ATOM 1536 C C . HIS A 1 196 ? 5.207 -46.452 -27.002 1.00 33.44 196 HIS A C 1
ATOM 1538 O O . HIS A 1 196 ? 4.661 -47.502 -26.667 1.00 33.44 196 HIS A O 1
ATOM 1544 N N . LEU A 1 197 ? 4.971 -45.300 -26.368 1.00 42.75 197 LEU A N 1
ATOM 1545 C CA . LEU A 1 197 ? 3.855 -45.146 -25.434 1.00 42.75 197 LEU A CA 1
ATOM 1546 C C . LEU A 1 197 ? 2.584 -44.880 -26.241 1.00 42.75 197 LEU A C 1
ATOM 1548 O O . LEU A 1 197 ? 2.325 -43.773 -26.708 1.00 42.75 197 LEU A O 1
ATOM 1552 N N . VAL A 1 198 ? 1.839 -45.965 -26.424 1.00 40.47 198 VAL A N 1
ATOM 1553 C CA . VAL A 1 198 ? 0.444 -46.005 -26.853 1.00 40.47 198 VAL A CA 1
ATOM 1554 C C . VAL A 1 198 ? -0.366 -45.152 -25.872 1.00 40.47 198 VAL A C 1
ATOM 1556 O O . VAL A 1 198 ? -0.530 -45.534 -24.717 1.00 40.47 198 VAL A O 1
ATOM 1559 N N . LEU A 1 199 ? -0.855 -43.990 -26.307 1.00 43.62 199 LEU A N 1
ATOM 1560 C CA . LEU A 1 199 ? -1.989 -43.341 -25.650 1.00 43.62 199 LEU A CA 1
ATOM 1561 C C . LEU A 1 199 ? -3.245 -43.949 -26.260 1.00 43.62 199 LEU A C 1
ATOM 1563 O O . LEU A 1 199 ? -3.755 -43.505 -27.287 1.00 43.62 199 LEU A O 1
ATOM 1567 N N . GLU A 1 200 ? -3.636 -45.052 -25.639 1.00 45.75 200 GLU A N 1
ATOM 1568 C CA . GLU A 1 200 ? -4.890 -45.749 -25.848 1.00 45.75 200 GLU A CA 1
ATOM 1569 C C . GLU A 1 200 ? -6.045 -44.819 -25.444 1.00 45.75 200 GLU A C 1
ATOM 1571 O O . GLU A 1 200 ? -5.961 -44.055 -24.481 1.00 45.75 200 GLU A O 1
ATOM 1576 N N . GLU A 1 201 ? -7.079 -44.843 -26.268 1.00 48.47 201 GLU A N 1
ATOM 1577 C CA . GLU A 1 201 ? -8.259 -43.989 -26.320 1.00 48.47 201 GLU A CA 1
ATOM 1578 C C . GLU A 1 201 ? -8.784 -43.453 -24.972 1.00 48.47 201 GLU A C 1
ATOM 1580 O O . GLU A 1 201 ? -9.469 -44.140 -24.217 1.00 48.47 201 GLU A O 1
ATOM 1585 N N . ALA A 1 202 ? -8.589 -42.152 -24.732 1.00 42.75 202 ALA A N 1
ATOM 1586 C CA . ALA A 1 202 ? -9.452 -41.379 -23.844 1.00 42.75 202 ALA A CA 1
ATOM 1587 C C . ALA A 1 202 ? -10.495 -40.639 -24.695 1.00 42.75 202 ALA A C 1
ATOM 1589 O O . ALA A 1 202 ? -10.238 -39.582 -25.272 1.00 42.75 202 ALA A O 1
ATOM 1590 N N . SER A 1 203 ? -11.676 -41.243 -24.791 1.00 46.69 203 SER A N 1
ATOM 1591 C CA . SER A 1 203 ? -12.896 -40.655 -25.343 1.00 46.69 203 SER A CA 1
ATOM 1592 C C . SER A 1 203 ? -13.190 -39.284 -24.710 1.00 46.69 203 SER A C 1
ATOM 1594 O O . SER A 1 203 ? -13.423 -39.189 -23.507 1.00 46.69 203 SER A O 1
ATOM 1596 N N . LEU A 1 204 ? -13.208 -38.216 -25.515 1.00 50.06 204 LEU A N 1
ATOM 1597 C CA . LEU A 1 204 ? -13.661 -36.869 -25.125 1.00 50.06 204 LEU A CA 1
ATOM 1598 C C . LEU A 1 204 ? -15.159 -36.665 -25.426 1.00 50.06 204 LEU A C 1
ATOM 1600 O O . LEU A 1 204 ? -15.583 -35.603 -25.884 1.00 50.06 204 LEU A O 1
ATOM 1604 N N . LEU A 1 205 ? -15.989 -37.675 -25.158 1.00 49.28 205 LEU A N 1
ATOM 1605 C CA . LEU A 1 205 ? -17.439 -37.489 -25.091 1.00 49.28 205 LEU A CA 1
ATOM 1606 C C . LEU A 1 205 ? -17.787 -36.847 -23.738 1.00 49.28 205 LEU A C 1
ATOM 1608 O O . LEU A 1 205 ? -18.065 -37.535 -22.759 1.00 49.28 205 LEU A O 1
ATOM 1612 N N . GLY A 1 206 ? -17.715 -35.515 -23.672 1.00 50.03 206 GLY A N 1
ATOM 1613 C CA . GLY A 1 206 ? -18.113 -34.780 -22.466 1.00 50.03 206 GLY A CA 1
ATOM 1614 C C . GLY A 1 206 ? -17.646 -33.330 -22.325 1.00 50.03 206 GLY A C 1
ATOM 1615 O O . GLY A 1 206 ? -17.671 -32.822 -21.212 1.00 50.03 206 GLY A O 1
ATOM 1616 N N . VAL A 1 207 ? -17.226 -32.644 -23.396 1.00 48.00 207 VAL A N 1
ATOM 1617 C CA . VAL A 1 207 ? -16.969 -31.182 -23.368 1.00 48.00 207 VAL A CA 1
ATOM 1618 C C . VAL A 1 207 ? -18.006 -30.447 -24.220 1.00 48.00 207 VAL A C 1
ATOM 1620 O O . VAL A 1 207 ? -17.690 -29.620 -25.069 1.00 48.00 207 VAL A O 1
ATOM 1623 N N . ALA A 1 208 ? -19.271 -30.804 -24.016 1.00 51.22 208 ALA A N 1
ATOM 1624 C CA . ALA A 1 208 ? -20.423 -30.114 -24.578 1.00 51.22 208 ALA A CA 1
ATOM 1625 C C . ALA A 1 208 ? -21.246 -29.514 -23.436 1.00 51.22 208 ALA A C 1
ATOM 1627 O O . ALA A 1 208 ? -22.371 -29.920 -23.201 1.00 51.22 208 ALA A O 1
ATOM 1628 N N . GLU A 1 209 ? -20.649 -28.587 -22.695 1.00 53.91 209 GLU A N 1
ATOM 1629 C CA . GLU A 1 209 ? -21.363 -27.531 -21.979 1.00 53.91 209 GLU A CA 1
ATOM 1630 C C . GLU A 1 209 ? -20.325 -26.475 -21.579 1.00 53.91 209 GLU A C 1
ATOM 1632 O O . GLU A 1 209 ? -19.208 -26.807 -21.192 1.00 53.91 209 GLU A O 1
ATOM 1637 N N . VAL A 1 210 ? -20.688 -25.197 -21.689 1.00 52.06 210 VAL A N 1
ATOM 1638 C CA . VAL A 1 210 ? -19.839 -24.003 -21.487 1.00 52.06 210 VAL A CA 1
ATOM 1639 C C . VAL A 1 210 ? -19.010 -23.548 -22.707 1.00 52.06 210 VAL A C 1
ATOM 1641 O O . VAL A 1 210 ? -17.862 -23.135 -22.586 1.00 52.06 210 VAL A O 1
ATOM 1644 N N . PHE A 1 211 ? -19.624 -23.503 -23.893 1.00 49.25 211 PHE A N 1
ATOM 1645 C CA . PHE A 1 211 ? -19.254 -22.518 -24.927 1.00 49.25 211 PHE A CA 1
ATOM 1646 C C . PHE A 1 211 ? -20.494 -21.883 -25.570 1.00 49.25 211 PHE A C 1
ATOM 1648 O O . PHE A 1 211 ? -20.608 -21.815 -26.786 1.00 49.25 211 PHE A O 1
ATOM 1655 N N . ASP A 1 212 ? -21.398 -21.346 -24.750 1.00 51.22 212 ASP A N 1
ATOM 1656 C CA . ASP A 1 212 ? -22.439 -20.428 -25.227 1.00 51.22 212 ASP A CA 1
ATOM 1657 C C . ASP A 1 212 ? -22.116 -18.994 -24.810 1.00 51.22 212 ASP A C 1
ATOM 1659 O O . ASP A 1 212 ? -22.758 -18.418 -23.936 1.00 51.22 212 ASP A O 1
ATOM 1663 N N . GLN A 1 213 ? -21.102 -18.395 -25.447 1.00 49.16 213 GLN A N 1
ATOM 1664 C CA . GLN A 1 213 ? -21.077 -16.934 -25.596 1.00 49.16 213 GLN A CA 1
ATOM 1665 C C . GLN A 1 213 ? -20.225 -16.433 -26.769 1.00 49.16 213 GLN A C 1
ATOM 1667 O O . GLN A 1 213 ? -19.491 -15.457 -26.650 1.00 49.16 213 GLN A O 1
ATOM 1672 N N . TYR A 1 214 ? -20.345 -17.077 -27.932 1.00 53.53 214 TYR A N 1
ATOM 1673 C CA . TYR A 1 214 ? -19.845 -16.523 -29.195 1.00 53.53 214 TYR A CA 1
ATOM 1674 C C . TYR A 1 214 ? -20.887 -16.637 -30.311 1.00 53.53 214 TYR A C 1
ATOM 1676 O O . TYR A 1 214 ? -20.642 -17.218 -31.360 1.00 53.53 214 TYR A O 1
ATOM 1684 N N . VAL A 1 215 ? -22.058 -16.029 -30.102 1.00 47.78 215 VAL A N 1
ATOM 1685 C CA . VAL A 1 215 ? -22.966 -15.628 -31.185 1.00 47.78 215 VAL A CA 1
ATOM 1686 C C . VAL A 1 215 ? -23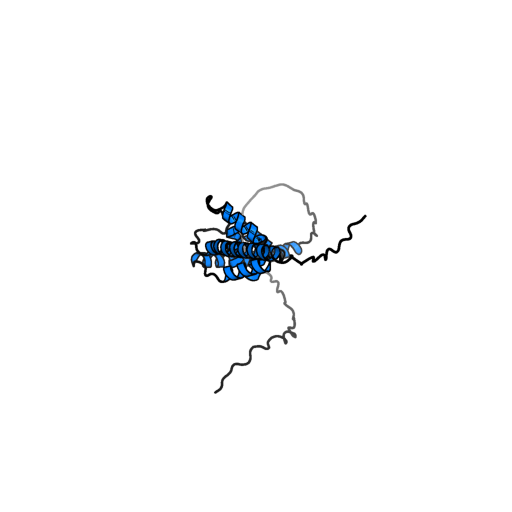.621 -14.299 -30.793 1.00 47.78 215 VAL A C 1
ATOM 1688 O O . VAL A 1 215 ? -23.970 -14.106 -29.635 1.00 47.78 215 VAL A O 1
ATOM 1691 N N . TYR A 1 216 ? -23.798 -13.423 -31.786 1.00 49.38 216 TYR A N 1
ATOM 1692 C CA . TYR A 1 216 ? -24.385 -12.073 -31.773 1.00 49.38 216 TYR A CA 1
ATOM 1693 C C . TYR A 1 216 ? -23.414 -10.902 -31.607 1.00 49.38 216 TYR A C 1
ATOM 1695 O O . TYR A 1 216 ? -23.332 -10.277 -30.563 1.00 49.38 216 TYR A O 1
ATOM 1703 N N . PHE A 1 217 ? -22.786 -10.511 -32.720 1.00 43.56 217 PHE A N 1
ATOM 1704 C CA . PHE A 1 217 ? -23.120 -9.220 -33.341 1.00 43.56 217 PHE A CA 1
ATOM 1705 C C . PHE A 1 217 ? -22.828 -9.279 -34.848 1.00 43.56 217 PHE A C 1
ATOM 1707 O O . PHE A 1 217 ? -21.775 -8.883 -35.341 1.00 43.56 217 PHE A O 1
ATOM 1714 N N . GLY A 1 218 ? -23.794 -9.820 -35.591 1.00 44.88 218 GLY A N 1
ATOM 1715 C CA . GLY A 1 218 ? -23.914 -9.646 -37.033 1.00 44.88 218 GLY A CA 1
ATOM 1716 C C . GLY A 1 218 ? -25.034 -8.651 -37.336 1.00 44.88 218 GLY A C 1
ATOM 1717 O O . GLY A 1 218 ? -26.180 -8.921 -37.006 1.00 44.88 218 GLY A O 1
ATOM 1718 N N . LYS A 1 219 ? -24.652 -7.521 -37.945 1.00 46.19 219 LYS A N 1
ATOM 1719 C CA . LYS A 1 219 ? -25.384 -6.637 -38.880 1.00 46.19 219 LYS A CA 1
ATOM 1720 C C . LYS A 1 219 ? -26.920 -6.531 -38.809 1.00 46.19 219 LYS A C 1
ATOM 1722 O O . LYS A 1 219 ? -27.607 -7.513 -39.069 1.00 46.19 219 LYS A O 1
ATOM 1727 N N . ARG A 1 220 ? -27.396 -5.274 -38.775 1.00 41.09 220 ARG A N 1
ATOM 1728 C CA . ARG A 1 220 ? -28.361 -4.587 -39.690 1.00 41.09 220 ARG A CA 1
ATOM 1729 C C . ARG A 1 220 ? -29.003 -3.411 -38.923 1.00 41.09 220 ARG A C 1
ATOM 1731 O O . ARG A 1 220 ? -29.223 -3.557 -37.730 1.00 41.09 220 ARG A O 1
ATOM 1738 N N . LEU A 1 221 ? -29.284 -2.232 -39.480 1.00 47.62 221 LEU A N 1
ATOM 1739 C CA . LEU A 1 221 ? -29.550 -1.769 -40.851 1.00 47.62 221 LEU A CA 1
ATOM 1740 C C . LEU A 1 221 ? -28.823 -0.446 -41.126 1.00 47.62 221 LEU A C 1
ATOM 1742 O O . LEU A 1 221 ? -28.674 0.339 -40.165 1.00 47.62 221 LEU A O 1
#

Solvent-accessible surface area (backbone atoms only — not comparable to full-atom values): 14242 Å² total; per-residue (Å²): 141,79,90,82,86,85,80,84,82,80,85,76,88,85,87,71,70,72,68,54,54,56,53,50,52,52,49,54,50,51,52,49,38,54,50,55,42,44,50,56,34,44,51,66,27,61,51,80,60,81,72,92,64,81,64,87,64,48,69,62,51,50,57,50,37,76,71,46,57,79,82,40,66,64,26,29,16,32,78,51,20,35,69,66,20,28,49,24,50,50,48,58,73,75,42,85,61,56,82,82,57,34,64,61,53,51,52,40,52,54,56,43,72,69,47,59,69,69,58,49,31,49,48,15,36,59,48,43,70,54,82,50,30,68,55,32,47,52,49,52,50,58,52,51,54,56,51,52,58,50,47,54,52,52,51,54,54,48,50,57,57,71,70,60,67,96,75,83,90,75,88,78,90,75,80,90,82,81,89,80,92,81,82,89,85,86,88,78,90,79,89,87,84,87,85,84,80,80,83,72,86,79,82,78,87,79,82,85,76,90,82,89,82,87,80,87,91,77,88,86,135

Mean predicted aligned error: 18.16 Å

Radius of gyration: 34.45 Å; Cα contacts (8 Å, |Δi|>4): 113; chains: 1; bounding box: 87×82×107 Å

Sequence (221 aa):
MDIESSSQNSNEETLDDQTSIHSIETSSTKLTIIKDSIEIFEEQLKNNWTRQKIPKGMKKKFQQTRVAQKTATSRIFFDNGGFKAWFTYFLATEGKAHFKGRRNRSDTIAAFQQLPLADQANVARKVASKRPHPSVSNAIRNISENFEDAGVLEARLNEVRQHSSPAESLIGAIVSSRNVMSGIAERSLESGTSQHLVLEEASLLGVAEVFDQYVYFGKRL